Protein AF-A0A1Q7ZSL2-F1 (afdb_monomer_lite)

Sequence (307 aa):
MLSLEEELATTGADAAALAAERRDVFSLFGELRTASYIAVALVTTGAGIWIKNNADRLGPVAILTALLVAAAACYAFALMGAHRAPLPDAADATRPPRTIVADYVLLLGALLLSAAVGYAESQFHLLGPNWSRHLAFLALLHIATAYLTDSRLLLSAGLAALAGWFGAELRTFDNDASFGGRALACAATVAVFRAANRHKAFDATYEHFAANVAFFGALAWAFDAQMRWIGVLIALALAALVVWRGLRGGGEAMVIYAIVYATIAFDTAILTLVSDTALKALYLLFSTPVAIVVLFVVYRRLKERRG

Structure (mmCIF, N/CA/C/O backbone):
data_AF-A0A1Q7ZSL2-F1
#
_entry.id   AF-A0A1Q7ZSL2-F1
#
loop_
_atom_site.group_PDB
_atom_site.id
_atom_site.type_symbol
_atom_site.label_atom_id
_atom_site.label_alt_id
_atom_site.label_comp_id
_atom_site.label_asym_id
_atom_site.label_entity_id
_atom_site.label_seq_id
_atom_site.pdbx_PDB_ins_code
_atom_site.Cartn_x
_atom_site.Cartn_y
_atom_site.Cartn_z
_atom_site.occupancy
_atom_site.B_iso_or_equiv
_atom_site.auth_seq_id
_atom_site.auth_comp_id
_atom_site.auth_asym_id
_atom_site.auth_atom_id
_atom_site.pdbx_PDB_model_num
ATOM 1 N N . MET A 1 1 ? -22.323 60.832 22.156 1.00 46.03 1 MET A N 1
ATOM 2 C CA . MET A 1 1 ? -22.125 59.433 22.596 1.00 46.03 1 MET A CA 1
ATOM 3 C C . MET A 1 1 ? -23.200 58.550 21.973 1.00 46.03 1 MET A C 1
ATOM 5 O O . MET A 1 1 ? -24.065 58.057 22.678 1.00 46.03 1 MET A O 1
ATOM 9 N N . LEU A 1 2 ? -23.173 58.390 20.650 1.00 40.28 2 LEU A N 1
ATOM 10 C CA . LEU A 1 2 ? -24.087 57.519 19.911 1.00 40.28 2 LEU A CA 1
ATOM 11 C C . LEU A 1 2 ? -23.312 56.875 18.753 1.00 40.28 2 LEU A C 1
ATOM 13 O O . LEU A 1 2 ? -22.615 57.577 18.024 1.00 40.28 2 LEU A O 1
ATOM 17 N N . SER A 1 3 ? -23.481 55.557 18.621 1.00 47.03 3 SER A N 1
ATOM 18 C CA . SER A 1 3 ? -23.232 54.714 17.436 1.00 47.03 3 SER A CA 1
ATOM 19 C C . SER A 1 3 ? -21.815 54.224 17.084 1.00 47.03 3 SER A C 1
ATOM 21 O O . SER A 1 3 ? -21.538 53.990 15.919 1.00 47.03 3 SER A O 1
ATOM 23 N N . LEU A 1 4 ? -20.945 53.933 18.061 1.00 45.25 4 LEU A N 1
ATOM 24 C CA . LEU A 1 4 ? -19.770 53.070 17.790 1.00 45.25 4 LEU A CA 1
ATOM 25 C C . LEU A 1 4 ? -20.090 51.561 17.866 1.00 45.25 4 LEU A C 1
ATOM 27 O O . LEU A 1 4 ? -19.312 50.750 17.381 1.00 45.25 4 LEU A O 1
ATOM 31 N N . GLU A 1 5 ? -21.240 51.170 18.427 1.00 50.47 5 GLU A N 1
ATOM 32 C CA . GLU A 1 5 ? -21.675 49.761 18.470 1.00 50.47 5 GLU A CA 1
ATOM 33 C C . GLU A 1 5 ? -22.336 49.290 17.162 1.00 50.47 5 GLU A C 1
ATOM 35 O O . GLU A 1 5 ? -22.295 48.103 16.849 1.00 50.47 5 GLU A O 1
ATOM 40 N N . GLU A 1 6 ? -22.897 50.205 16.365 1.00 49.31 6 GLU A N 1
ATOM 41 C CA . GLU A 1 6 ? -23.604 49.862 15.120 1.00 49.31 6 GLU A CA 1
ATOM 42 C C . GLU A 1 6 ? -22.629 49.637 13.945 1.00 49.31 6 GLU A C 1
ATOM 44 O O . GLU A 1 6 ? -22.867 48.784 13.093 1.00 49.31 6 GLU A O 1
ATOM 49 N N . GLU A 1 7 ? -21.466 50.299 13.964 1.00 46.62 7 GLU A N 1
ATOM 50 C CA . GLU A 1 7 ? -20.398 50.151 12.957 1.00 46.62 7 GLU A CA 1
ATOM 51 C C . GLU A 1 7 ? -19.532 48.885 13.174 1.00 46.62 7 GLU A C 1
ATOM 53 O O . GLU A 1 7 ? -18.931 48.337 12.244 1.00 46.62 7 GLU A O 1
ATOM 58 N N . LEU A 1 8 ? -19.517 48.359 14.406 1.00 45.88 8 LEU A N 1
ATOM 59 C CA . LEU A 1 8 ? -18.873 47.087 14.766 1.00 45.88 8 LEU A CA 1
ATOM 60 C C . LEU A 1 8 ? -19.734 45.859 14.419 1.00 45.88 8 LEU A C 1
ATOM 62 O O . LEU A 1 8 ? -19.209 44.753 14.293 1.00 45.88 8 LEU A O 1
ATOM 66 N N . ALA A 1 9 ? -21.045 46.037 14.220 1.00 49.22 9 ALA A N 1
ATOM 67 C CA . ALA A 1 9 ? -21.941 44.967 13.780 1.00 49.22 9 ALA A CA 1
ATOM 68 C C . AL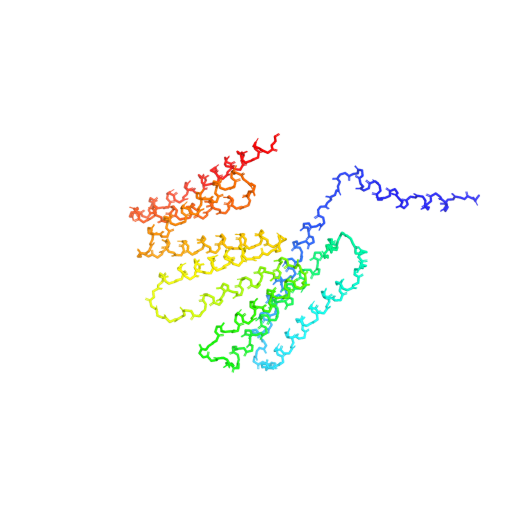A A 1 9 ? -21.863 44.719 12.261 1.00 49.22 9 ALA A C 1
ATOM 70 O O . ALA A 1 9 ? -22.096 43.599 11.802 1.00 49.22 9 ALA A O 1
ATOM 71 N N . THR A 1 10 ? -21.478 45.728 11.473 1.00 50.09 10 THR A N 1
ATOM 72 C CA . THR A 1 10 ? -21.343 45.625 10.010 1.00 50.09 10 THR A CA 1
ATOM 73 C C . THR A 1 10 ? -20.025 44.992 9.551 1.00 50.09 10 THR A C 1
ATOM 75 O O . THR A 1 10 ? -19.947 44.476 8.440 1.00 50.09 10 THR A O 1
ATOM 78 N N . THR A 1 11 ? -18.998 44.942 10.404 1.00 50.38 11 THR A N 1
ATOM 79 C CA . THR A 1 11 ? -17.649 44.447 10.054 1.00 50.38 11 THR A CA 1
ATOM 80 C C . THR A 1 11 ? -17.482 42.921 10.136 1.00 50.38 11 THR A C 1
ATOM 82 O O . THR A 1 11 ? -16.478 42.380 9.669 1.00 50.38 11 THR A O 1
ATOM 85 N N . GLY A 1 12 ? -18.472 42.189 10.662 1.00 48.44 12 GLY A N 1
ATOM 86 C CA . GLY A 1 12 ? -18.445 40.718 10.708 1.00 48.44 12 GLY A CA 1
ATOM 87 C C . GLY A 1 12 ? -18.510 40.052 9.325 1.00 48.44 12 GLY A C 1
ATOM 88 O O . GLY A 1 12 ? -17.957 38.969 9.135 1.00 48.44 12 GLY A O 1
ATOM 89 N N . ALA A 1 13 ? -19.131 40.718 8.346 1.00 48.62 13 ALA A N 1
ATOM 90 C CA . ALA A 1 13 ? -19.153 40.282 6.949 1.00 48.62 13 ALA A CA 1
ATOM 91 C C . ALA A 1 13 ? -17.855 40.642 6.201 1.00 48.62 13 ALA A C 1
ATOM 93 O O . ALA A 1 13 ? -17.447 39.918 5.292 1.00 48.62 13 ALA A O 1
ATOM 94 N N . ASP A 1 14 ? -17.169 41.703 6.633 1.00 52.53 14 ASP A N 1
ATOM 95 C CA . ASP A 1 14 ? -15.951 42.200 5.993 1.00 52.53 14 ASP A CA 1
ATOM 96 C C . ASP A 1 14 ? -14.730 41.340 6.302 1.00 52.53 14 ASP A C 1
ATOM 98 O O . ASP A 1 14 ? -13.904 41.143 5.427 1.00 52.53 14 ASP A O 1
ATOM 102 N N . ALA A 1 15 ? -14.608 40.730 7.484 1.00 52.00 15 ALA A N 1
ATOM 103 C CA . ALA A 1 15 ? -13.480 39.827 7.752 1.00 52.00 15 ALA A CA 1
ATOM 104 C C . ALA A 1 15 ? -13.491 38.585 6.835 1.00 52.00 15 ALA A C 1
ATOM 106 O O . ALA A 1 15 ? -12.440 38.134 6.378 1.00 52.00 15 ALA A O 1
ATOM 107 N N . ALA A 1 16 ? -14.681 38.053 6.532 1.00 53.03 16 ALA A N 1
ATOM 108 C CA . ALA A 1 16 ? -14.855 36.937 5.604 1.00 53.03 16 ALA A CA 1
ATOM 109 C C . ALA A 1 16 ? -14.706 37.371 4.133 1.00 53.03 16 ALA A C 1
ATOM 111 O O . ALA A 1 16 ? -14.146 36.621 3.333 1.00 53.03 16 ALA A O 1
ATOM 112 N N . ALA A 1 17 ? -15.151 38.582 3.783 1.00 54.06 17 ALA A N 1
ATOM 113 C CA . ALA A 1 17 ? -14.989 39.153 2.446 1.00 54.06 17 ALA A CA 1
ATOM 114 C C . ALA A 1 17 ? -13.530 39.559 2.156 1.00 54.06 17 ALA A C 1
ATOM 116 O O . ALA A 1 17 ? -12.997 39.210 1.107 1.00 54.06 17 ALA A O 1
ATOM 117 N N . LEU A 1 18 ? -12.832 40.168 3.118 1.00 51.69 18 LEU A N 1
ATOM 118 C CA . LEU A 1 18 ? -11.405 40.506 3.059 1.00 51.69 18 LEU A CA 1
ATOM 119 C C . LEU A 1 18 ? -10.523 39.250 3.008 1.00 51.69 18 LEU A C 1
ATOM 121 O O . LEU A 1 18 ? -9.488 39.253 2.340 1.00 51.69 18 LEU A O 1
ATOM 125 N N . ALA A 1 19 ? -10.940 38.155 3.658 1.00 50.66 19 ALA A N 1
ATOM 126 C CA . ALA A 1 19 ? -10.293 36.845 3.540 1.00 50.66 19 ALA A CA 1
ATOM 127 C C . ALA A 1 19 ? -10.551 36.156 2.185 1.00 50.66 19 ALA A C 1
ATOM 129 O O . ALA A 1 19 ? -9.755 35.315 1.774 1.00 50.66 19 ALA A O 1
ATOM 130 N N . ALA A 1 20 ? -11.635 36.501 1.484 1.00 54.91 20 ALA A N 1
ATOM 131 C CA . ALA A 1 20 ? -11.898 36.041 0.120 1.00 54.91 20 ALA A CA 1
ATOM 132 C C . ALA A 1 20 ? -11.159 36.888 -0.935 1.00 54.91 20 ALA A C 1
ATOM 134 O O . ALA A 1 20 ? -10.790 36.375 -1.994 1.00 54.91 20 ALA A O 1
ATOM 135 N N . GLU A 1 21 ? -10.923 38.171 -0.645 1.00 53.53 21 GLU A N 1
ATOM 136 C CA . GLU A 1 21 ? -10.258 39.125 -1.539 1.00 53.53 21 GLU A CA 1
ATOM 137 C C . GLU A 1 21 ? -8.723 39.017 -1.481 1.00 53.53 21 GLU A C 1
ATOM 139 O O . GLU A 1 21 ? -8.040 39.060 -2.511 1.00 53.53 21 GLU A O 1
ATOM 144 N N . ARG A 1 22 ? -8.159 38.753 -0.293 1.00 48.28 22 ARG A N 1
ATOM 145 C CA . ARG A 1 22 ? -6.796 38.228 -0.171 1.00 48.28 22 ARG A CA 1
ATOM 146 C C . ARG A 1 22 ? -6.808 36.778 -0.630 1.00 48.28 22 ARG A C 1
ATOM 148 O O . ARG A 1 22 ? -7.301 35.906 0.069 1.00 48.28 22 ARG A O 1
ATOM 155 N N . ARG A 1 23 ? -6.169 36.491 -1.762 1.00 46.22 23 ARG A N 1
ATOM 156 C CA . ARG A 1 23 ? -5.849 35.135 -2.257 1.00 46.22 23 ARG A CA 1
ATOM 157 C C . ARG A 1 23 ? -4.957 34.289 -1.316 1.00 46.22 23 ARG A C 1
ATOM 159 O O . ARG A 1 23 ? -4.275 33.382 -1.780 1.00 46.22 23 ARG A O 1
ATOM 166 N N . ASP A 1 24 ? -4.991 34.531 -0.012 1.00 42.41 24 ASP A N 1
ATOM 167 C CA . ASP A 1 24 ? -4.418 33.696 1.038 1.00 42.41 24 ASP A CA 1
ATOM 168 C C . ASP A 1 24 ? -5.468 32.676 1.505 1.00 42.41 24 ASP A C 1
ATOM 170 O O . ASP A 1 24 ? -5.762 32.533 2.692 1.00 42.41 24 ASP A O 1
ATOM 174 N N . VAL A 1 25 ? -6.021 31.905 0.563 1.00 44.09 25 VAL A N 1
ATOM 175 C CA . VAL A 1 25 ? -6.604 30.601 0.898 1.00 44.09 25 VAL A CA 1
ATOM 176 C C . VAL A 1 25 ? -5.419 29.692 1.217 1.00 44.09 25 VAL A C 1
ATOM 178 O O . VAL A 1 25 ? -4.994 28.876 0.397 1.00 44.09 25 VAL A O 1
ATOM 181 N N . PHE A 1 26 ? -4.822 29.874 2.399 1.00 44.16 26 PHE A N 1
ATOM 182 C CA . PHE A 1 26 ? -3.916 28.882 2.960 1.00 44.16 26 PHE A CA 1
ATOM 183 C C . PHE A 1 26 ? -4.646 27.545 2.899 1.00 44.16 26 PHE A C 1
ATOM 185 O O . PHE A 1 26 ? -5.808 27.435 3.301 1.00 44.16 26 PHE A O 1
ATOM 192 N N . SER A 1 27 ? -3.997 26.535 2.321 1.00 53.19 27 SER A N 1
ATOM 193 C CA . SER A 1 27 ? -4.575 25.205 2.162 1.00 53.19 27 SER A CA 1
ATOM 194 C C . SER A 1 27 ? -4.638 24.506 3.525 1.00 53.19 27 SER A C 1
ATOM 196 O O . SER A 1 27 ? -3.963 23.505 3.754 1.00 53.19 27 SER A O 1
ATOM 198 N N . LEU A 1 28 ? -5.490 25.002 4.431 1.00 59.22 28 LEU A N 1
ATOM 199 C CA . LEU A 1 28 ? -5.846 24.347 5.691 1.00 59.22 28 LEU A CA 1
ATOM 200 C C . LEU A 1 28 ? -6.246 22.898 5.422 1.00 59.22 28 LEU A C 1
ATOM 202 O O . LEU A 1 28 ? -5.954 22.012 6.207 1.00 59.22 28 LEU A O 1
ATOM 206 N N . PHE A 1 29 ? -6.849 22.626 4.265 1.00 63.06 29 PHE A N 1
ATOM 207 C CA . PHE A 1 29 ? -7.172 21.279 3.823 1.00 63.06 29 PHE A CA 1
ATOM 208 C C . PHE A 1 29 ? -5.944 20.360 3.671 1.00 63.06 29 PHE A C 1
ATOM 210 O O . PHE A 1 29 ? -6.016 19.190 4.047 1.00 63.06 29 PHE A O 1
ATOM 217 N N . GLY A 1 30 ? -4.820 20.859 3.147 1.00 68.44 30 GLY A N 1
ATOM 218 C CA . GLY A 1 30 ? -3.566 20.107 3.033 1.00 68.44 30 GLY A CA 1
ATOM 219 C C . GLY A 1 30 ? -2.876 19.900 4.383 1.00 68.44 30 GLY A C 1
ATOM 220 O O . GLY A 1 30 ? -2.416 18.795 4.682 1.00 68.44 30 GLY A O 1
ATOM 221 N N . GLU A 1 31 ? -2.868 20.930 5.226 1.00 78.50 31 GLU A N 1
ATOM 222 C CA . GLU A 1 31 ? -2.300 20.870 6.577 1.00 78.50 31 GLU A CA 1
ATOM 223 C C . GLU A 1 31 ? -3.110 19.946 7.489 1.00 78.50 31 GLU A C 1
ATOM 225 O O . GLU A 1 31 ? -2.545 19.034 8.087 1.00 78.50 31 GLU A O 1
ATOM 230 N N . LEU A 1 32 ? -4.441 20.085 7.512 1.00 76.31 32 LEU A N 1
ATOM 231 C CA . LEU A 1 32 ? -5.359 19.214 8.253 1.00 76.31 32 LEU A CA 1
ATOM 232 C C . LEU A 1 32 ? -5.239 17.762 7.802 1.00 76.31 32 LEU A C 1
ATOM 234 O O . LEU A 1 32 ? -5.233 16.855 8.634 1.00 76.31 32 LEU A O 1
ATOM 238 N N . ARG A 1 33 ? -5.116 17.521 6.493 1.00 80.94 33 ARG A N 1
ATOM 239 C CA . ARG A 1 33 ? -4.893 16.179 5.947 1.00 80.94 33 ARG A CA 1
ATOM 240 C C . ARG A 1 33 ? -3.585 15.579 6.453 1.00 80.94 33 ARG A C 1
ATOM 242 O O . ARG A 1 33 ? -3.565 14.429 6.882 1.00 80.94 33 ARG A O 1
ATOM 249 N N . THR A 1 34 ? -2.504 16.350 6.391 1.00 79.50 34 THR A N 1
ATOM 250 C CA . THR A 1 34 ? -1.169 15.908 6.812 1.00 79.50 34 THR A CA 1
ATOM 251 C C . THR A 1 34 ? -1.133 15.663 8.317 1.00 79.50 34 THR A C 1
ATOM 253 O O . THR A 1 34 ? -0.699 14.600 8.753 1.00 79.50 34 THR A O 1
ATOM 256 N N . ALA A 1 35 ? -1.684 16.585 9.108 1.00 80.69 35 ALA A N 1
ATOM 257 C CA . ALA A 1 35 ? -1.835 16.441 10.550 1.00 80.69 35 ALA A CA 1
ATOM 258 C C . ALA A 1 35 ? -2.674 15.208 10.912 1.00 80.69 35 ALA A C 1
ATOM 260 O O . ALA A 1 35 ? -2.289 14.451 11.798 1.00 80.69 35 ALA A O 1
ATOM 261 N N . SER A 1 36 ? -3.768 14.951 10.189 1.00 75.06 36 SER A N 1
ATOM 262 C CA . SER A 1 36 ? -4.601 13.762 10.405 1.00 75.06 36 SER A CA 1
ATOM 263 C C . SER A 1 36 ? -3.850 12.470 10.075 1.00 75.06 36 SER A C 1
ATOM 265 O O . SER A 1 36 ? -3.909 11.522 10.851 1.00 75.06 36 SER A O 1
ATOM 267 N N . TYR A 1 37 ? -3.082 12.428 8.980 1.00 84.38 37 TYR A N 1
ATOM 268 C CA . TYR A 1 37 ? -2.211 11.286 8.673 1.00 84.38 37 TYR A CA 1
ATOM 269 C C . TYR A 1 37 ? -1.174 11.040 9.770 1.00 84.38 37 TYR A C 1
ATOM 271 O O . TYR A 1 37 ? -1.007 9.902 10.207 1.00 84.38 37 TYR A O 1
ATOM 279 N N . ILE A 1 38 ? -0.500 12.097 10.231 1.00 84.81 38 ILE A N 1
ATOM 280 C CA . ILE A 1 38 ? 0.499 12.014 11.301 1.00 84.81 38 ILE A CA 1
ATOM 281 C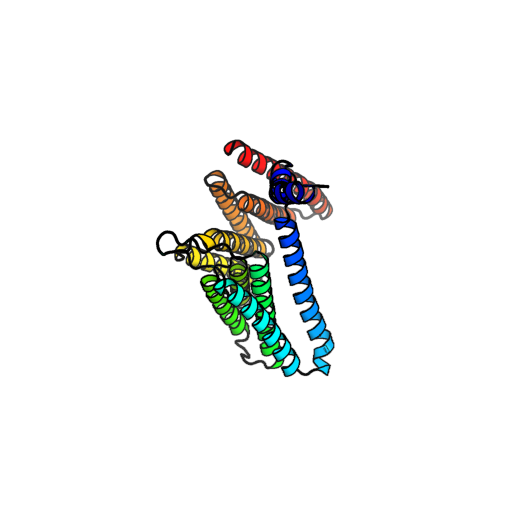 C . ILE A 1 38 ? -0.154 11.532 12.597 1.00 84.81 38 ILE A C 1
ATOM 283 O O . ILE A 1 38 ? 0.382 10.639 13.244 1.00 84.81 38 ILE A O 1
ATOM 287 N N . ALA A 1 39 ? -1.329 12.054 12.950 1.00 76.06 39 ALA A N 1
ATOM 288 C CA . ALA A 1 39 ? -2.070 11.625 14.129 1.00 76.06 39 ALA A CA 1
ATOM 289 C C . ALA A 1 39 ? -2.429 10.134 14.057 1.00 76.06 39 ALA A C 1
ATOM 291 O O . ALA A 1 39 ? -2.138 9.391 14.992 1.00 76.06 39 ALA A O 1
ATOM 292 N N . VAL A 1 40 ? -2.986 9.666 12.934 1.00 83.19 40 VAL A N 1
ATOM 293 C CA . VAL A 1 40 ? -3.306 8.243 12.734 1.00 83.19 40 VAL A CA 1
ATOM 294 C C . VAL A 1 40 ? -2.049 7.376 12.833 1.00 83.19 40 VAL A C 1
ATOM 296 O O . VAL A 1 40 ? -2.065 6.349 13.516 1.00 83.19 40 VAL A O 1
ATOM 299 N N . ALA A 1 41 ? -0.947 7.795 12.206 1.00 81.81 41 ALA A N 1
ATOM 300 C CA . ALA A 1 41 ? 0.321 7.074 12.249 1.00 81.81 41 ALA A CA 1
ATOM 301 C C . ALA A 1 41 ? 0.896 7.005 13.672 1.00 81.81 41 ALA A C 1
ATOM 303 O O . ALA A 1 41 ? 1.288 5.926 14.120 1.00 81.81 41 ALA A O 1
ATOM 304 N N . LEU A 1 42 ? 0.900 8.123 14.402 1.00 85.25 42 LEU A N 1
ATOM 305 C CA . LEU A 1 42 ? 1.374 8.199 15.783 1.00 85.25 42 LEU A CA 1
ATOM 306 C C . LEU A 1 42 ? 0.532 7.336 16.717 1.00 85.25 42 LEU A C 1
ATOM 308 O O . LEU A 1 42 ? 1.099 6.577 17.497 1.00 85.25 42 LEU A O 1
ATOM 312 N N . VAL A 1 43 ? -0.799 7.399 16.623 1.00 83.19 43 VAL A N 1
ATOM 313 C CA . VAL A 1 43 ? -1.684 6.591 17.476 1.00 83.19 43 VAL A CA 1
ATOM 314 C C . VAL A 1 43 ? -1.521 5.105 17.170 1.00 83.19 43 VAL A C 1
ATOM 316 O O . VAL A 1 43 ? -1.391 4.308 18.095 1.00 83.19 43 VAL A O 1
ATOM 319 N N . THR A 1 44 ? -1.454 4.719 15.893 1.00 82.25 44 THR A N 1
ATOM 320 C CA . THR A 1 44 ? -1.270 3.310 15.503 1.00 82.25 44 THR A CA 1
ATOM 321 C C . THR A 1 44 ? 0.095 2.781 15.957 1.00 82.25 44 THR A C 1
ATOM 323 O O . THR A 1 44 ? 0.191 1.685 16.508 1.00 82.25 44 THR A O 1
ATOM 326 N N . THR A 1 45 ? 1.152 3.582 15.799 1.00 85.25 45 THR A N 1
ATOM 327 C CA . THR A 1 45 ? 2.508 3.234 16.256 1.00 85.25 45 THR A CA 1
ATOM 328 C C . THR A 1 45 ? 2.575 3.158 17.780 1.00 85.25 45 THR A C 1
ATOM 330 O O . THR A 1 45 ? 3.111 2.199 18.331 1.00 85.25 45 THR A O 1
ATOM 333 N N . GLY A 1 46 ? 1.986 4.137 18.469 1.00 84.50 46 GLY A N 1
ATOM 334 C CA . GLY A 1 46 ? 1.895 4.184 19.924 1.00 84.50 46 GLY A CA 1
ATOM 335 C C . GLY A 1 46 ? 1.141 2.984 20.490 1.00 84.50 46 GLY A C 1
ATOM 336 O O . GLY A 1 46 ? 1.621 2.369 21.437 1.00 84.50 46 GLY A O 1
ATOM 337 N N . ALA A 1 47 ? 0.028 2.586 19.867 1.00 82.06 47 ALA A N 1
ATOM 338 C CA . ALA A 1 47 ? -0.699 1.371 20.222 1.00 82.06 47 ALA A CA 1
ATOM 339 C C . ALA A 1 47 ? 0.184 0.123 20.057 1.00 82.06 47 ALA A C 1
ATOM 341 O O . ALA A 1 47 ? 0.260 -0.691 20.973 1.00 82.06 47 ALA A O 1
ATOM 342 N N . GLY A 1 48 ? 0.923 0.002 18.948 1.00 82.25 48 GLY A N 1
ATOM 343 C CA . GLY A 1 48 ? 1.867 -1.100 18.734 1.00 82.25 48 GLY A CA 1
ATOM 344 C C . GLY A 1 48 ? 2.966 -1.180 19.803 1.00 82.25 48 GLY A C 1
ATOM 345 O O . GLY A 1 48 ? 3.230 -2.253 20.346 1.00 82.25 48 GLY A O 1
ATOM 346 N N . ILE A 1 49 ? 3.572 -0.042 20.157 1.00 85.69 49 ILE A N 1
ATOM 347 C CA . ILE A 1 49 ? 4.583 0.042 21.225 1.00 85.69 49 ILE A CA 1
ATOM 348 C C . ILE A 1 49 ? 3.966 -0.301 22.585 1.00 85.69 49 ILE A C 1
ATOM 350 O O . ILE A 1 49 ? 4.563 -1.039 23.367 1.00 85.69 49 ILE A O 1
ATOM 354 N N . TRP A 1 50 ? 2.766 0.206 22.868 1.00 86.69 50 TRP A N 1
ATOM 355 C CA . TRP A 1 50 ? 2.063 -0.052 24.120 1.00 86.69 50 TRP A CA 1
ATOM 356 C C . TRP A 1 50 ? 1.733 -1.536 24.297 1.00 86.69 50 TRP A C 1
ATOM 358 O O . TRP A 1 50 ? 1.986 -2.072 25.376 1.00 86.69 50 TRP A O 1
ATOM 368 N N . ILE A 1 51 ? 1.262 -2.209 23.240 1.00 83.19 51 ILE A N 1
ATOM 369 C CA . ILE A 1 51 ? 1.045 -3.664 23.220 1.00 83.19 51 ILE A CA 1
ATOM 370 C C . ILE A 1 51 ? 2.360 -4.383 23.523 1.00 83.19 51 ILE A C 1
ATOM 372 O O . ILE A 1 51 ? 2.418 -5.189 24.447 1.00 83.19 51 ILE A O 1
ATOM 376 N N . LYS A 1 52 ? 3.429 -4.055 22.785 1.00 80.75 52 LYS A N 1
ATOM 377 C CA . LYS A 1 52 ? 4.742 -4.694 22.940 1.00 80.75 52 LYS A CA 1
ATOM 378 C C . LYS A 1 52 ? 5.283 -4.577 24.367 1.00 80.75 52 LYS A C 1
ATOM 380 O O . LYS A 1 52 ? 5.826 -5.541 24.888 1.00 80.75 52 LYS A O 1
ATOM 385 N N . ASN A 1 53 ? 5.137 -3.410 24.991 1.00 85.69 53 ASN A N 1
ATOM 386 C CA . ASN A 1 53 ? 5.715 -3.139 26.308 1.00 85.69 53 ASN A CA 1
ATOM 387 C C . ASN A 1 53 ? 4.858 -3.644 27.477 1.00 85.69 53 ASN A C 1
ATOM 389 O O . ASN A 1 53 ? 5.371 -3.767 28.586 1.00 85.69 53 ASN A O 1
ATOM 393 N N . ASN A 1 54 ? 3.562 -3.892 27.264 1.00 84.75 54 ASN A N 1
ATOM 394 C CA . ASN A 1 54 ? 2.639 -4.250 28.344 1.00 84.75 54 ASN A CA 1
ATOM 395 C C . ASN A 1 54 ? 1.977 -5.624 28.180 1.00 84.75 54 ASN A C 1
ATOM 397 O O . ASN A 1 54 ? 1.173 -5.992 29.039 1.00 84.75 54 ASN A O 1
ATOM 401 N N . ALA A 1 55 ? 2.323 -6.386 27.136 1.00 75.75 55 ALA A N 1
ATOM 402 C CA . ALA A 1 55 ? 1.807 -7.737 26.904 1.00 75.75 55 ALA A CA 1
ATOM 403 C C . ALA A 1 55 ? 1.965 -8.642 28.138 1.00 75.75 55 ALA A C 1
ATOM 405 O O . ALA A 1 55 ? 0.997 -9.273 28.557 1.00 75.75 55 ALA A O 1
ATOM 406 N N . ASP A 1 56 ? 3.134 -8.605 28.780 1.00 76.62 56 ASP A N 1
ATOM 407 C CA . ASP A 1 56 ? 3.440 -9.441 29.949 1.00 76.62 56 ASP A CA 1
ATOM 408 C C . ASP A 1 56 ? 2.729 -8.982 31.235 1.00 76.62 56 ASP A C 1
ATOM 410 O O . ASP A 1 56 ? 2.619 -9.742 32.194 1.00 76.62 56 ASP A O 1
ATOM 414 N N . ARG A 1 57 ? 2.256 -7.728 31.284 1.00 79.38 57 ARG A N 1
ATOM 415 C CA . ARG A 1 57 ? 1.719 -7.094 32.503 1.00 79.38 57 ARG A CA 1
ATOM 416 C C . ARG A 1 57 ? 0.196 -7.025 32.557 1.00 79.38 57 ARG A C 1
ATOM 418 O O . ARG A 1 57 ? -0.370 -7.199 33.629 1.00 79.38 57 ARG A O 1
ATOM 425 N N . LEU A 1 58 ? -0.462 -6.707 31.442 1.00 75.31 58 LEU A N 1
ATOM 426 C CA . LEU A 1 58 ? -1.907 -6.425 31.406 1.00 75.31 58 LEU A CA 1
ATOM 427 C C . LEU A 1 58 ? -2.755 -7.658 31.066 1.00 75.31 58 LEU A C 1
ATOM 429 O O . LEU A 1 58 ? -3.965 -7.653 31.282 1.00 75.31 58 LEU A O 1
ATOM 433 N N . GLY A 1 59 ? -2.125 -8.724 30.573 1.00 80.38 59 GLY A N 1
ATOM 434 C CA . GLY A 1 59 ? -2.811 -9.913 30.090 1.00 80.38 59 GLY A CA 1
ATOM 435 C C . GLY A 1 59 ? -3.485 -9.692 28.721 1.00 80.38 59 GLY A C 1
ATOM 436 O O . GLY A 1 59 ? -3.915 -8.576 28.403 1.00 80.38 59 GLY A O 1
ATOM 437 N N . PRO A 1 60 ? -3.634 -10.749 27.898 1.00 84.38 60 PRO A N 1
ATOM 438 C CA . PRO A 1 60 ? -4.140 -10.618 26.528 1.00 84.38 60 PRO A CA 1
ATOM 439 C C . PRO A 1 60 ? -5.538 -9.996 26.423 1.00 84.38 60 PRO A C 1
ATOM 441 O O . PRO A 1 60 ? -5.827 -9.221 25.513 1.00 84.38 60 PRO A O 1
ATOM 444 N N . VAL A 1 61 ? -6.418 -10.295 27.380 1.00 87.81 61 VAL A N 1
ATOM 445 C CA . VAL A 1 61 ? -7.809 -9.824 27.343 1.00 87.81 61 VAL A CA 1
ATOM 446 C C . VAL A 1 61 ? -7.901 -8.311 27.553 1.00 87.81 61 VAL A C 1
ATOM 448 O O . VAL A 1 61 ? -8.684 -7.665 26.866 1.00 87.81 61 VAL A O 1
ATOM 451 N N . ALA A 1 62 ? -7.090 -7.720 28.438 1.00 87.62 62 ALA A N 1
ATOM 452 C CA . ALA A 1 62 ? -7.144 -6.279 28.709 1.00 87.62 62 ALA A CA 1
ATOM 453 C C . ALA A 1 62 ? -6.657 -5.442 27.517 1.00 87.62 62 ALA A C 1
ATOM 455 O O . ALA A 1 62 ? -7.223 -4.396 27.204 1.00 87.62 62 ALA A O 1
ATOM 456 N N . ILE A 1 63 ? -5.621 -5.917 26.823 1.00 87.06 63 ILE A N 1
ATOM 457 C CA . ILE A 1 63 ? -5.123 -5.273 25.603 1.00 87.06 63 ILE A CA 1
ATOM 458 C C . ILE A 1 63 ? -6.177 -5.362 24.498 1.00 87.06 63 ILE A C 1
ATOM 460 O O . ILE A 1 63 ? -6.472 -4.363 23.840 1.00 87.06 63 ILE A O 1
ATOM 464 N N . LEU A 1 64 ? -6.786 -6.539 24.327 1.00 89.31 64 LEU A N 1
ATOM 465 C CA . LEU A 1 64 ? -7.831 -6.742 23.332 1.00 89.31 64 LEU A CA 1
ATOM 466 C C . LEU A 1 64 ? -9.045 -5.837 23.586 1.00 89.31 64 LEU A C 1
ATOM 468 O O . LEU A 1 64 ? -9.526 -5.187 22.658 1.00 89.31 64 LEU A O 1
ATOM 472 N N . THR A 1 65 ? -9.529 -5.759 24.828 1.00 89.00 65 THR A N 1
ATOM 473 C CA . THR A 1 65 ? -10.679 -4.908 25.168 1.00 89.00 65 THR A CA 1
ATOM 474 C C . THR A 1 65 ? -10.362 -3.431 24.978 1.00 89.00 65 THR A C 1
ATOM 476 O O . THR A 1 65 ? -11.190 -2.718 24.417 1.00 89.00 65 THR A O 1
ATOM 479 N N . ALA A 1 66 ? -9.164 -2.970 25.348 1.00 89.88 66 ALA A N 1
ATOM 480 C CA . ALA A 1 66 ? -8.743 -1.589 25.119 1.00 89.88 66 ALA A CA 1
ATOM 481 C C . ALA A 1 66 ? -8.756 -1.222 23.624 1.00 89.88 66 ALA A C 1
ATOM 483 O O . ALA A 1 66 ? -9.306 -0.184 23.248 1.00 89.88 66 ALA A O 1
ATOM 484 N N . LEU A 1 67 ? -8.215 -2.092 22.761 1.00 90.75 67 LEU A N 1
ATOM 485 C CA . LEU A 1 67 ? -8.222 -1.882 21.310 1.00 90.75 67 LEU A CA 1
ATOM 486 C C . LEU A 1 67 ? -9.644 -1.868 20.738 1.00 90.75 67 LEU A C 1
ATOM 488 O O . LEU A 1 67 ? -9.971 -0.991 19.938 1.00 90.75 67 LEU A O 1
ATOM 492 N N . LEU A 1 68 ? -10.499 -2.802 21.164 1.00 92.56 68 LEU A N 1
ATOM 493 C CA . LEU A 1 68 ? -11.886 -2.878 20.701 1.00 92.56 68 LEU A CA 1
ATOM 494 C C . LEU A 1 68 ? -12.711 -1.668 21.146 1.00 92.56 68 LEU A C 1
ATOM 496 O O . LEU A 1 68 ? -13.467 -1.127 20.343 1.00 92.56 68 LEU A O 1
ATOM 500 N N . VAL A 1 69 ? -12.545 -1.207 22.388 1.00 93.50 69 VAL A N 1
ATOM 501 C CA . VAL A 1 69 ? -13.224 -0.006 22.897 1.00 93.50 69 VAL A CA 1
ATOM 502 C C . VAL A 1 69 ? -12.769 1.233 22.130 1.00 93.50 69 VAL A C 1
ATOM 504 O O . VAL A 1 69 ? -13.607 2.024 21.695 1.00 93.50 69 VAL A O 1
ATOM 507 N N . ALA A 1 70 ? -11.463 1.386 21.896 1.00 92.12 70 ALA A N 1
ATOM 508 C CA . ALA A 1 70 ? -10.931 2.502 21.120 1.00 92.12 70 ALA A CA 1
ATOM 509 C C . ALA A 1 70 ? -11.426 2.477 19.661 1.00 92.12 70 ALA A C 1
ATOM 511 O O . ALA A 1 70 ? -11.852 3.507 19.132 1.00 92.12 70 ALA A O 1
ATOM 512 N N . ALA A 1 71 ? -11.442 1.301 19.025 1.00 92.06 71 ALA A N 1
ATOM 513 C CA . ALA A 1 71 ? -11.989 1.128 17.683 1.00 92.06 71 ALA A CA 1
ATOM 514 C C . ALA A 1 71 ? -13.487 1.469 17.636 1.00 92.06 71 ALA A C 1
ATOM 516 O O . ALA A 1 71 ? -13.914 2.248 16.781 1.00 92.06 71 ALA A O 1
ATOM 517 N N . ALA A 1 72 ? -14.280 0.952 18.579 1.00 92.44 72 ALA A N 1
ATOM 518 C CA . ALA A 1 72 ? -15.712 1.221 18.673 1.00 92.44 72 ALA A CA 1
ATOM 519 C C . ALA A 1 72 ? -16.004 2.714 18.873 1.00 92.44 72 ALA A C 1
ATOM 521 O O . ALA A 1 72 ? -16.893 3.247 18.213 1.00 92.44 72 ALA A O 1
ATOM 522 N N . ALA A 1 73 ? -15.225 3.411 19.708 1.00 91.44 73 ALA A N 1
ATOM 523 C CA . ALA A 1 73 ? -15.343 4.855 19.891 1.00 91.44 73 ALA A CA 1
ATOM 524 C C . ALA A 1 73 ? -15.085 5.626 18.583 1.00 91.44 73 ALA A C 1
ATOM 526 O O . ALA A 1 73 ? -15.840 6.541 18.251 1.00 91.44 73 ALA A O 1
ATOM 527 N N . CYS A 1 74 ? -14.076 5.222 17.803 1.00 89.75 74 CYS A N 1
ATOM 528 C CA . CYS A 1 74 ? -13.773 5.833 16.506 1.00 89.75 74 CYS A CA 1
ATOM 529 C C . CYS A 1 74 ? -14.904 5.619 15.486 1.00 89.75 74 CYS A C 1
ATOM 531 O O . CYS A 1 74 ? -15.347 6.571 14.838 1.00 89.75 74 CYS A O 1
ATOM 533 N N . TYR A 1 75 ? -15.411 4.385 15.368 1.00 87.31 75 TYR A N 1
ATOM 534 C CA . TYR A 1 75 ? -16.543 4.071 14.490 1.00 87.31 75 TYR A CA 1
ATOM 535 C C . TYR A 1 75 ? -17.814 4.812 14.923 1.00 87.31 75 TYR A C 1
ATOM 537 O O . TYR A 1 75 ? -18.481 5.415 14.083 1.00 87.31 75 TYR A O 1
ATOM 545 N N . ALA A 1 76 ? -18.124 4.831 16.222 1.00 87.75 76 ALA A N 1
ATOM 546 C CA . ALA A 1 76 ? -19.277 5.541 16.766 1.00 87.75 76 ALA A CA 1
ATOM 547 C C . ALA A 1 76 ? -19.195 7.046 16.483 1.00 87.75 76 ALA A C 1
ATOM 549 O O . ALA A 1 76 ? -20.159 7.618 15.982 1.00 87.75 76 ALA A O 1
ATOM 550 N N . PHE A 1 77 ? -18.039 7.677 16.714 1.00 85.38 77 PHE A N 1
ATOM 551 C CA . PHE A 1 77 ? -17.831 9.093 16.411 1.00 85.38 77 PHE A CA 1
ATOM 552 C C . PHE A 1 77 ? -18.058 9.402 14.925 1.00 85.38 77 PHE A C 1
ATOM 554 O O . PHE A 1 77 ? -18.797 10.328 14.581 1.00 85.38 77 PHE A O 1
ATOM 561 N N . ALA A 1 78 ? -17.476 8.593 14.035 1.00 81.81 78 ALA A N 1
ATOM 562 C CA . ALA A 1 78 ? -17.619 8.778 12.597 1.00 81.81 78 ALA A CA 1
ATOM 563 C C . ALA A 1 78 ? -19.079 8.596 12.133 1.00 81.81 78 ALA A C 1
ATOM 565 O O . ALA A 1 78 ? -19.572 9.366 11.305 1.00 81.81 78 ALA A O 1
ATOM 566 N N . LEU A 1 79 ? -19.790 7.595 12.657 1.00 79.31 79 LEU A N 1
ATOM 567 C CA . LEU A 1 79 ? -21.188 7.326 12.305 1.00 79.31 79 LEU A CA 1
ATOM 568 C C . LEU A 1 79 ? -22.144 8.377 12.887 1.00 79.31 79 LEU A C 1
ATOM 570 O O . LEU A 1 79 ? -23.020 8.862 12.174 1.00 79.31 79 LEU A O 1
ATOM 574 N N . MET A 1 80 ? -21.939 8.813 14.132 1.00 77.00 80 MET A N 1
ATOM 575 C CA . MET A 1 80 ? -22.724 9.892 14.745 1.00 77.00 80 MET A CA 1
ATOM 576 C C . MET A 1 80 ? -22.581 11.213 13.982 1.00 77.00 80 MET A C 1
ATOM 578 O O . MET A 1 80 ? -23.561 11.940 13.830 1.00 77.00 80 MET A O 1
ATOM 582 N N . GLY A 1 81 ? -21.387 11.516 13.462 1.00 66.25 81 GLY A N 1
ATOM 583 C CA . GLY A 1 81 ? -21.168 12.677 12.596 1.00 66.25 81 GLY A CA 1
ATOM 584 C C . GLY A 1 81 ? -21.921 12.593 11.264 1.00 66.25 81 GLY A C 1
ATOM 585 O O . GLY A 1 81 ? -22.399 13.610 10.771 1.00 66.25 81 GLY A O 1
ATOM 586 N N . ALA A 1 82 ? -22.089 11.388 10.709 1.00 59.81 82 ALA A N 1
ATOM 587 C CA . ALA A 1 82 ? -22.815 11.172 9.455 1.00 59.81 82 ALA A CA 1
ATOM 588 C C . ALA A 1 82 ? -24.341 11.327 9.605 1.00 59.81 82 ALA A C 1
ATOM 590 O O . ALA A 1 82 ? -24.992 11.816 8.688 1.00 59.81 82 ALA A O 1
ATOM 591 N N . HIS A 1 83 ? -24.907 10.972 10.764 1.00 53.88 83 HIS A N 1
ATOM 592 C CA . HIS A 1 83 ? -26.343 11.122 11.045 1.00 53.88 83 HIS A CA 1
ATOM 593 C C . HIS A 1 83 ? -26.785 12.564 11.347 1.00 53.88 83 HIS A C 1
ATOM 595 O O . HIS A 1 83 ? -27.979 12.844 11.339 1.00 53.88 83 HIS A O 1
ATOM 601 N N . ARG A 1 84 ? -25.846 13.478 11.624 1.00 47.84 84 ARG A N 1
ATOM 602 C CA . ARG A 1 84 ? -26.136 14.894 11.923 1.00 47.84 84 ARG A CA 1
ATOM 603 C C . ARG A 1 84 ? -26.142 15.803 10.692 1.00 47.84 84 ARG A C 1
ATOM 605 O O . ARG A 1 84 ? -26.446 16.984 10.826 1.00 47.84 84 ARG A O 1
ATOM 612 N N . ALA A 1 85 ? -25.805 15.283 9.513 1.00 50.09 85 ALA A N 1
ATOM 613 C CA . ALA A 1 85 ? -25.945 16.032 8.271 1.00 50.09 85 ALA A CA 1
ATOM 614 C C . ALA A 1 85 ? -27.438 16.104 7.884 1.00 50.09 85 ALA A C 1
ATOM 616 O O . ALA A 1 85 ? -28.085 15.054 7.862 1.00 50.09 85 ALA A O 1
ATOM 617 N N . PRO A 1 86 ? -28.003 17.293 7.590 1.00 41.19 86 PRO A N 1
ATOM 618 C CA . PRO A 1 86 ? -29.391 17.408 7.147 1.00 41.19 86 PRO A CA 1
ATOM 619 C C . PRO A 1 86 ? -29.627 16.523 5.920 1.00 41.19 86 PRO A C 1
ATOM 621 O O . PRO A 1 86 ? -28.839 16.570 4.974 1.00 41.19 86 PRO A O 1
ATOM 624 N N . LEU A 1 87 ? -30.690 15.710 5.943 1.00 46.19 87 LEU A N 1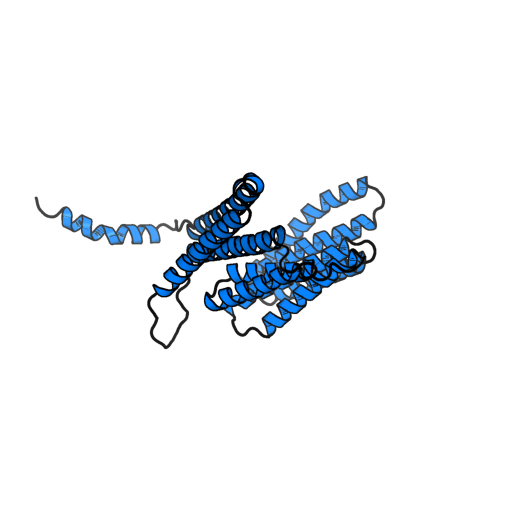
ATOM 625 C CA . LEU A 1 87 ? -31.161 15.000 4.753 1.00 46.19 87 LEU A CA 1
ATOM 626 C C . LEU A 1 87 ? -31.489 16.055 3.680 1.00 46.19 87 LEU A C 1
ATOM 628 O O . LEU A 1 87 ? -32.349 16.896 3.940 1.00 46.19 87 LEU A O 1
ATOM 632 N N . PRO A 1 88 ? -30.847 16.044 2.499 1.00 46.50 88 PRO A N 1
ATOM 633 C CA . PRO A 1 88 ? -31.345 16.812 1.371 1.00 46.50 88 PRO A CA 1
ATOM 634 C C . PRO A 1 88 ? -32.642 16.161 0.890 1.00 46.50 88 PRO A C 1
ATOM 636 O O . PRO A 1 88 ? -32.724 14.930 0.813 1.00 46.50 88 PRO A O 1
ATOM 639 N N . ASP A 1 89 ? -33.634 16.984 0.563 1.00 44.59 89 ASP A N 1
ATOM 640 C CA . ASP A 1 89 ? -34.866 16.537 -0.072 1.00 44.59 89 ASP A CA 1
ATOM 641 C C . ASP A 1 89 ? -34.573 15.652 -1.292 1.00 44.59 89 ASP A C 1
ATOM 643 O O . ASP A 1 89 ? -33.628 15.856 -2.061 1.00 44.59 89 ASP A O 1
ATOM 647 N N . ALA A 1 90 ? -35.397 14.618 -1.428 1.00 49.41 90 ALA A N 1
ATOM 648 C CA . ALA A 1 90 ? -35.288 13.579 -2.433 1.00 49.41 90 ALA A CA 1
ATOM 649 C C . ALA A 1 90 ? -35.479 14.139 -3.855 1.00 49.41 90 ALA A C 1
ATOM 651 O O . ALA A 1 90 ? -36.588 14.129 -4.376 1.00 49.41 90 ALA A O 1
ATOM 652 N N . ALA A 1 91 ? -34.402 14.600 -4.494 1.00 42.38 91 ALA A N 1
ATOM 653 C CA . ALA A 1 91 ? -34.333 14.753 -5.953 1.00 42.38 91 ALA A CA 1
ATOM 654 C C . ALA A 1 91 ? -32.904 14.853 -6.522 1.00 42.38 91 ALA A C 1
ATOM 656 O O . ALA A 1 91 ? -32.722 14.542 -7.694 1.00 42.38 91 ALA A O 1
ATOM 657 N N . ASP A 1 92 ? -31.888 15.217 -5.729 1.00 42.47 92 ASP A N 1
ATOM 658 C CA . ASP A 1 92 ? -30.500 15.325 -6.219 1.00 42.47 92 ASP A CA 1
ATOM 659 C C . ASP A 1 92 ? -29.483 14.991 -5.109 1.00 42.47 92 ASP A C 1
ATOM 661 O O . ASP A 1 92 ? -28.719 15.818 -4.614 1.00 42.47 92 ASP A O 1
ATOM 665 N N . ALA A 1 93 ? -29.559 13.758 -4.599 1.00 43.22 93 ALA A N 1
ATOM 666 C CA . ALA A 1 93 ? -28.861 13.339 -3.386 1.00 43.22 93 ALA A CA 1
ATOM 667 C C . ALA A 1 93 ? -27.388 12.965 -3.637 1.00 43.22 93 ALA A C 1
ATOM 669 O O . ALA A 1 93 ? -26.983 11.812 -3.470 1.00 43.22 93 ALA A O 1
ATOM 670 N N . THR A 1 94 ? -26.539 13.943 -3.956 1.00 47.06 94 THR A N 1
ATOM 671 C CA . THR A 1 94 ? -25.123 13.832 -3.586 1.00 47.06 94 THR A CA 1
ATOM 672 C C . THR A 1 94 ? -25.016 14.125 -2.092 1.00 47.06 94 THR A C 1
ATOM 674 O O . THR A 1 94 ? -25.028 15.281 -1.675 1.00 47.06 94 THR A O 1
ATOM 677 N N . ARG A 1 95 ? -24.981 13.062 -1.277 1.00 48.34 95 ARG A N 1
ATOM 678 C CA . ARG A 1 95 ? -24.728 13.108 0.174 1.00 48.34 95 ARG A CA 1
ATOM 679 C C . ARG A 1 95 ? -23.623 14.141 0.479 1.00 48.34 95 ARG A C 1
ATOM 681 O O . ARG A 1 95 ? -22.588 14.095 -0.193 1.00 48.34 95 ARG A O 1
ATOM 688 N N . PRO A 1 96 ? -23.809 15.068 1.442 1.00 48.50 96 PRO A N 1
ATOM 689 C CA . PRO A 1 96 ? -22.811 16.094 1.716 1.00 48.50 96 PRO A CA 1
ATOM 690 C C . PRO A 1 96 ? -21.462 15.443 2.052 1.00 48.50 96 PRO A C 1
ATOM 692 O O . PRO A 1 96 ? -21.433 14.414 2.739 1.00 48.50 96 PRO A O 1
ATOM 695 N N . PRO A 1 97 ? -20.342 16.003 1.561 1.00 53.97 97 PRO A N 1
ATOM 696 C CA . PRO A 1 97 ? -19.029 15.420 1.778 1.00 53.97 97 PRO A CA 1
ATOM 697 C C . PRO A 1 97 ? -18.737 15.355 3.280 1.00 53.97 97 PRO A C 1
ATOM 699 O O . PRO A 1 97 ? -18.826 16.358 3.991 1.00 53.97 97 PRO A O 1
ATOM 702 N N . ARG A 1 98 ? -18.390 14.158 3.769 1.00 63.31 98 ARG A N 1
ATOM 703 C CA . ARG A 1 98 ? -17.913 13.961 5.142 1.00 63.31 98 ARG A CA 1
ATOM 704 C C . ARG A 1 98 ? -16.729 14.879 5.425 1.00 63.31 98 ARG A C 1
ATOM 706 O O . ARG A 1 98 ? -15.899 15.141 4.552 1.00 63.31 98 ARG A O 1
ATOM 713 N N . THR A 1 99 ? -16.624 15.340 6.670 1.00 72.06 99 THR A N 1
ATOM 714 C CA . THR A 1 99 ? -15.450 16.103 7.090 1.00 72.06 99 THR A CA 1
ATOM 715 C C . THR A 1 99 ? -14.213 15.220 6.970 1.00 72.06 99 THR A C 1
ATOM 717 O O . THR A 1 99 ? -14.238 14.038 7.317 1.00 72.06 99 THR A O 1
ATOM 720 N N . ILE A 1 100 ? -13.111 15.799 6.491 1.00 76.75 100 ILE A N 1
ATOM 721 C CA . ILE A 1 100 ? -11.852 15.073 6.294 1.00 76.75 100 ILE A CA 1
ATOM 722 C C . ILE A 1 100 ? -11.430 14.322 7.565 1.00 76.75 100 ILE A C 1
ATOM 724 O O . ILE A 1 100 ? -11.053 13.158 7.507 1.00 76.75 100 ILE A O 1
ATOM 728 N N . VAL A 1 101 ? -11.604 14.952 8.728 1.00 79.50 101 VAL A N 1
ATOM 729 C CA . VAL A 1 101 ? -11.277 14.382 10.039 1.00 79.50 101 VAL A CA 1
ATOM 730 C C . VAL A 1 101 ? -12.105 13.130 10.340 1.00 79.50 101 VAL A C 1
ATOM 732 O O . VAL A 1 101 ? -11.551 12.153 10.836 1.00 79.50 101 VAL A O 1
ATOM 735 N N . ALA A 1 102 ? -13.400 13.108 10.007 1.00 82.75 102 ALA A N 1
ATOM 736 C CA . ALA A 1 102 ? -14.249 11.940 10.248 1.00 82.75 102 ALA A CA 1
ATOM 737 C C . ALA A 1 102 ? -13.793 10.711 9.444 1.00 82.75 102 ALA A C 1
ATOM 739 O O . ALA A 1 102 ? -13.888 9.588 9.940 1.00 82.75 102 ALA A O 1
ATOM 740 N N . ASP A 1 103 ? -13.250 10.914 8.242 1.00 84.19 103 ASP A N 1
ATOM 741 C CA . ASP A 1 103 ? -12.683 9.838 7.425 1.00 84.19 103 ASP A CA 1
ATOM 742 C C . ASP A 1 103 ? -11.358 9.307 7.987 1.00 84.19 103 ASP A C 1
ATOM 744 O O . ASP A 1 103 ? -11.132 8.096 7.976 1.00 84.19 103 ASP A O 1
ATOM 748 N N . TYR A 1 104 ? -10.510 10.173 8.551 1.00 87.31 104 TYR A N 1
ATOM 749 C CA . TYR A 1 104 ? -9.281 9.742 9.229 1.00 87.31 104 TYR A CA 1
ATOM 750 C C . TYR A 1 104 ? -9.545 9.052 10.568 1.00 87.31 104 TYR A C 1
ATOM 752 O O . TYR A 1 104 ? -8.870 8.077 10.888 1.00 87.31 104 TYR A O 1
ATOM 760 N N . VAL A 1 105 ? -10.538 9.504 11.338 1.00 88.94 105 VAL A N 1
ATOM 761 C CA . VAL A 1 105 ? -10.960 8.817 12.571 1.00 88.94 105 VAL A CA 1
ATOM 762 C C . VAL A 1 105 ? -11.556 7.449 12.241 1.00 88.94 105 VAL A C 1
ATOM 764 O O . VAL A 1 105 ? -11.260 6.471 12.922 1.00 88.94 105 VAL A O 1
ATOM 767 N N . LEU A 1 106 ? -12.336 7.344 11.162 1.00 89.31 106 LEU A N 1
ATOM 768 C CA . LEU A 1 106 ? -12.847 6.059 10.691 1.00 89.31 106 LEU A CA 1
ATOM 769 C C . LEU A 1 106 ? -11.710 5.122 10.254 1.00 89.31 106 LEU A C 1
ATOM 771 O O . LEU A 1 106 ? -11.707 3.950 10.628 1.00 89.31 106 LEU A O 1
ATOM 775 N N . LEU A 1 107 ? -10.717 5.645 9.526 1.00 91.12 107 LEU A N 1
ATOM 776 C CA . LEU A 1 107 ? -9.503 4.906 9.173 1.00 91.12 107 LEU A CA 1
ATOM 777 C C . LEU A 1 107 ? -8.740 4.445 10.425 1.00 91.12 107 LEU A C 1
ATOM 779 O O . LEU A 1 107 ? -8.311 3.298 10.485 1.00 91.12 107 LEU A O 1
ATOM 783 N N . LEU A 1 108 ? -8.604 5.295 11.444 1.00 90.25 108 LEU A N 1
ATOM 784 C CA . LEU A 1 108 ? -7.980 4.916 12.712 1.00 90.25 108 LEU A CA 1
ATOM 785 C C . LEU A 1 108 ? -8.739 3.776 13.396 1.00 90.25 108 LEU A C 1
ATOM 787 O O . LEU A 1 108 ? -8.125 2.803 13.825 1.00 90.25 108 LEU A O 1
ATOM 791 N N . GLY A 1 109 ? -10.071 3.864 13.449 1.00 92.00 109 GLY A N 1
ATOM 792 C CA . GLY A 1 109 ? -10.920 2.800 13.982 1.00 92.00 109 GLY A CA 1
ATOM 793 C C . GLY A 1 109 ? -10.726 1.478 13.241 1.00 92.00 109 GLY A C 1
ATOM 794 O O . GLY A 1 109 ? -10.601 0.433 13.875 1.00 92.00 109 GLY A O 1
ATOM 795 N N . ALA A 1 110 ? -10.629 1.521 11.911 1.00 93.44 110 ALA A N 1
ATOM 796 C CA . ALA A 1 110 ? -10.330 0.363 11.072 1.00 93.44 110 ALA A CA 1
ATOM 797 C C . ALA A 1 110 ? -8.952 -0.254 11.364 1.00 93.44 110 ALA A C 1
ATOM 799 O O . ALA A 1 110 ? -8.822 -1.475 11.488 1.00 93.44 110 ALA A O 1
ATOM 800 N N . LEU A 1 111 ? -7.922 0.575 11.535 1.00 91.19 111 LEU A N 1
ATOM 801 C CA . LEU A 1 111 ? -6.576 0.111 11.877 1.00 91.19 111 LEU A CA 1
ATOM 802 C C . LEU A 1 111 ? -6.522 -0.501 13.281 1.00 91.19 111 LEU A C 1
ATOM 804 O O . LEU A 1 111 ? -5.946 -1.573 13.453 1.00 91.19 111 LEU A O 1
ATOM 808 N N . LEU A 1 112 ? -7.166 0.126 14.268 1.00 91.88 112 LEU A N 1
ATOM 809 C CA . LEU A 1 112 ? -7.260 -0.401 15.632 1.00 91.88 112 LEU A CA 1
ATOM 810 C C . LEU A 1 112 ? -8.042 -1.714 15.682 1.00 91.88 112 LEU A C 1
ATOM 812 O O . LEU A 1 112 ? -7.631 -2.641 16.373 1.00 91.88 112 LEU A O 1
ATOM 816 N N . LEU A 1 113 ? -9.129 -1.827 14.916 1.00 93.06 113 LEU A N 1
ATOM 817 C CA . LEU A 1 113 ? -9.886 -3.070 14.801 1.00 93.06 113 LEU A CA 1
ATOM 818 C C . LEU A 1 113 ? -9.056 -4.176 14.139 1.00 93.06 113 LEU A C 1
ATOM 820 O O . LEU A 1 113 ? -9.053 -5.312 14.609 1.00 93.06 113 LEU A O 1
ATOM 824 N N . SER A 1 114 ? -8.308 -3.840 13.087 1.00 91.12 114 SER A N 1
ATOM 825 C CA . SER A 1 114 ? -7.378 -4.770 12.439 1.00 91.12 114 SER A CA 1
ATOM 826 C C . SER A 1 114 ? -6.296 -5.243 13.411 1.00 91.12 114 SER A C 1
ATOM 828 O O . SER A 1 114 ? -6.008 -6.437 13.476 1.00 91.12 114 SER A O 1
ATOM 830 N N . ALA A 1 115 ? -5.742 -4.328 14.212 1.00 88.75 115 ALA A N 1
ATOM 831 C CA . ALA A 1 115 ? -4.779 -4.648 15.259 1.00 88.75 115 ALA A CA 1
ATOM 832 C C . ALA A 1 115 ? -5.395 -5.528 16.357 1.00 88.75 115 ALA A C 1
ATOM 834 O O . ALA A 1 115 ? -4.755 -6.481 16.786 1.00 88.75 115 ALA A O 1
ATOM 835 N N . ALA A 1 116 ? -6.638 -5.262 16.774 1.00 89.25 116 ALA A N 1
ATOM 836 C CA . ALA A 1 116 ? -7.359 -6.074 17.753 1.00 89.25 116 ALA A CA 1
ATOM 837 C C . ALA A 1 116 ? -7.545 -7.514 17.263 1.00 89.25 116 ALA A C 1
ATOM 839 O O . ALA A 1 116 ? -7.236 -8.457 17.987 1.00 89.25 116 ALA A O 1
ATOM 840 N N . VAL A 1 117 ? -8.002 -7.686 16.020 1.00 89.75 117 VAL A N 1
ATOM 841 C CA . VAL A 1 117 ? -8.207 -9.008 15.417 1.00 89.75 117 VAL A CA 1
ATOM 842 C C . VAL A 1 117 ? -6.877 -9.737 15.223 1.00 89.75 117 VAL A C 1
ATOM 844 O O . VAL A 1 117 ? -6.776 -10.899 15.599 1.00 89.75 117 VAL A O 1
ATOM 847 N N . GLY A 1 118 ? -5.842 -9.064 14.712 1.00 86.81 118 GLY A N 1
ATOM 848 C CA . GLY A 1 118 ? -4.510 -9.661 14.574 1.00 86.81 118 GLY A CA 1
ATOM 849 C C . GLY A 1 118 ? -3.888 -10.044 15.922 1.00 86.81 118 GLY A C 1
ATOM 850 O O . GLY A 1 118 ? -3.296 -11.115 16.047 1.00 86.81 118 GLY A O 1
ATOM 851 N N . TYR A 1 119 ? -4.069 -9.213 16.952 1.00 85.88 119 TYR A N 1
ATOM 852 C CA . TYR A 1 119 ? -3.617 -9.510 18.310 1.00 85.88 119 TYR A CA 1
ATOM 853 C C . TYR A 1 119 ? -4.372 -10.701 18.908 1.00 85.88 119 TYR A C 1
ATOM 855 O O . TYR A 1 119 ? -3.734 -11.632 19.398 1.00 85.88 119 TYR A O 1
ATOM 863 N N . ALA A 1 120 ? -5.707 -10.716 18.817 1.00 88.06 120 ALA A N 1
ATOM 864 C CA . ALA A 1 120 ? -6.530 -11.831 19.280 1.00 88.06 120 ALA A CA 1
ATOM 865 C C . ALA A 1 120 ? -6.104 -13.145 18.625 1.00 88.06 120 ALA A C 1
ATOM 867 O O . ALA A 1 120 ? -5.858 -14.131 19.313 1.00 88.06 120 ALA A O 1
ATOM 868 N N . GLU A 1 121 ? -5.943 -13.140 17.305 1.00 87.19 121 GLU A N 1
ATOM 869 C CA . GLU A 1 121 ? -5.505 -14.320 16.575 1.00 87.19 121 GLU A CA 1
ATOM 870 C C . GLU A 1 121 ? -4.115 -14.739 17.097 1.00 87.19 121 GLU A C 1
ATOM 872 O O . GLU A 1 121 ? -3.916 -15.906 17.418 1.00 87.19 121 GLU A O 1
ATOM 877 N N . SER A 1 122 ? -3.173 -13.803 17.310 1.00 83.50 122 SER A N 1
ATOM 878 C CA . SER A 1 122 ? -1.781 -14.126 17.702 1.00 83.50 122 SER A CA 1
ATOM 879 C C . SER A 1 122 ? -1.645 -14.718 19.098 1.00 83.50 122 SER A C 1
ATOM 881 O O . SER A 1 122 ? -0.711 -15.472 19.345 1.00 83.50 122 SER A O 1
ATOM 883 N N . GLN A 1 123 ? -2.552 -14.349 20.002 1.00 85.88 123 GLN A N 1
ATOM 884 C CA . GLN A 1 123 ? -2.534 -14.793 21.393 1.00 85.88 123 GLN A CA 1
ATOM 885 C C . GLN A 1 123 ? -3.371 -16.054 21.599 1.00 85.88 123 GLN A C 1
ATOM 887 O O . GLN A 1 123 ? -3.003 -16.915 22.392 1.00 85.88 123 GLN A O 1
ATOM 892 N N . PHE A 1 124 ? -4.509 -16.154 20.909 1.00 85.44 124 PHE A N 1
ATOM 893 C CA . PHE A 1 124 ? -5.489 -17.213 21.143 1.00 85.44 124 PHE A CA 1
ATOM 894 C C . PHE A 1 124 ? -5.495 -18.291 20.055 1.00 85.44 124 PHE A C 1
ATOM 896 O O . PHE A 1 124 ? -6.145 -19.315 20.243 1.00 85.44 124 PHE A O 1
ATOM 903 N N . HIS A 1 125 ? -4.788 -18.079 18.939 1.00 84.38 125 HIS A N 1
ATOM 904 C CA . HIS A 1 125 ? -4.713 -18.992 17.794 1.00 84.38 125 HIS A CA 1
ATOM 905 C C . HIS A 1 125 ? -6.092 -19.516 17.356 1.00 84.38 125 HIS A C 1
ATOM 907 O O . HIS A 1 125 ? -6.252 -20.710 17.095 1.00 84.38 125 HIS A O 1
ATOM 913 N N . LEU A 1 126 ? -7.101 -18.636 17.295 1.00 79.62 126 LEU A N 1
ATOM 914 C CA . LEU A 1 126 ? -8.509 -19.018 17.115 1.00 79.62 126 LEU A CA 1
ATOM 915 C C . LEU A 1 126 ? -8.733 -19.770 15.798 1.00 79.62 126 LEU A C 1
ATOM 917 O O . LEU A 1 126 ? -9.583 -20.658 15.731 1.00 79.62 126 LEU A O 1
ATOM 921 N N . LEU A 1 127 ? -7.980 -19.423 14.750 1.00 79.44 127 LEU A N 1
ATOM 922 C CA . LEU A 1 127 ? -8.098 -20.016 13.417 1.00 79.44 127 LEU A CA 1
ATOM 923 C C . LEU A 1 127 ? -7.004 -21.052 13.113 1.00 79.44 127 LEU A C 1
ATOM 925 O O . LEU A 1 127 ? -7.100 -21.759 12.101 1.00 79.44 127 LEU A O 1
ATOM 929 N N . GLY A 1 128 ? -5.989 -21.173 13.975 1.00 80.25 128 GLY A N 1
ATOM 930 C CA . GLY A 1 128 ? -4.891 -22.135 13.864 1.00 80.25 128 GLY A CA 1
ATOM 931 C C . GLY A 1 128 ? -4.237 -22.138 12.470 1.00 80.25 128 GLY A C 1
ATOM 932 O O . GLY A 1 128 ? -3.687 -21.119 12.052 1.00 80.25 128 GLY A O 1
ATOM 933 N N . PRO A 1 129 ? -4.290 -23.252 11.709 1.00 77.12 129 PRO A N 1
ATOM 934 C CA . PRO A 1 129 ? -3.689 -23.336 10.373 1.00 77.12 129 PRO A CA 1
ATOM 935 C C . PRO A 1 129 ? -4.373 -22.434 9.335 1.00 77.12 129 PRO A C 1
ATOM 937 O O . PRO A 1 129 ? -3.766 -22.094 8.326 1.00 77.12 129 PRO A O 1
ATOM 940 N N . ASN A 1 130 ? -5.615 -22.012 9.587 1.00 79.94 130 ASN A N 1
ATOM 941 C CA . ASN A 1 130 ? -6.360 -21.086 8.737 1.00 79.94 130 ASN A CA 1
ATOM 942 C C . ASN A 1 130 ? -6.185 -19.630 9.184 1.00 79.94 130 ASN A C 1
ATOM 944 O O . ASN A 1 130 ? -7.072 -18.810 8.946 1.00 79.94 130 ASN A O 1
ATOM 948 N N . TRP A 1 131 ? -5.069 -19.319 9.849 1.00 79.62 131 TRP A N 1
ATOM 949 C CA . TRP A 1 131 ? -4.723 -17.996 10.361 1.00 79.62 131 TRP A CA 1
ATOM 950 C C . TRP A 1 131 ? -5.109 -16.885 9.394 1.00 79.62 131 TRP A C 1
ATOM 952 O O . TRP A 1 131 ? -5.846 -15.986 9.764 1.00 79.62 131 TRP A O 1
ATOM 962 N N . SER A 1 132 ? -4.699 -16.970 8.130 1.00 80.94 132 SER A N 1
ATOM 963 C CA . SER A 1 132 ? -4.952 -15.953 7.105 1.00 80.94 132 SER A CA 1
ATOM 964 C C . SER A 1 132 ? -6.425 -15.575 6.943 1.00 80.94 132 SER A C 1
ATOM 966 O O . SER A 1 132 ? -6.686 -14.446 6.530 1.00 80.94 132 SER A O 1
ATOM 968 N N . ARG A 1 133 ? -7.377 -16.416 7.380 1.00 85.12 133 ARG A N 1
ATOM 969 C CA . ARG A 1 133 ? -8.815 -16.144 7.300 1.00 85.12 133 ARG A CA 1
ATOM 970 C C . ARG A 1 133 ? -9.290 -14.901 8.058 1.00 85.12 133 ARG A C 1
ATOM 972 O O . ARG A 1 133 ? -10.328 -14.331 7.718 1.00 85.12 133 ARG A O 1
ATOM 979 N N . HIS A 1 134 ? -8.550 -14.420 9.054 1.00 86.44 134 HIS A N 1
ATOM 980 C CA . HIS A 1 134 ? -8.923 -13.154 9.690 1.00 86.44 134 HIS A CA 1
ATOM 981 C C . HIS A 1 134 ? -8.727 -11.954 8.742 1.00 86.44 134 HIS A C 1
ATOM 983 O O . HIS A 1 134 ? -9.458 -10.972 8.851 1.00 86.44 134 HIS A O 1
ATOM 989 N N . LEU A 1 135 ? -7.813 -12.026 7.762 1.00 88.12 135 LEU A N 1
ATOM 990 C CA . LEU A 1 135 ? -7.498 -10.895 6.879 1.00 88.12 135 LEU A CA 1
ATOM 991 C C . LEU A 1 135 ? -8.610 -10.561 5.880 1.00 88.12 135 LEU A C 1
ATOM 993 O O . LEU A 1 135 ? -8.829 -9.386 5.614 1.00 88.12 135 LEU A O 1
ATOM 997 N N . ALA A 1 136 ? -9.358 -11.534 5.357 1.00 89.12 136 ALA A N 1
ATOM 998 C CA . ALA A 1 136 ? -10.477 -11.264 4.455 1.00 89.12 136 ALA A CA 1
ATOM 999 C C . ALA A 1 136 ? -11.772 -11.131 5.220 1.00 89.12 136 ALA A C 1
ATOM 1001 O O . ALA A 1 136 ? -12.652 -10.443 4.723 1.00 89.12 136 ALA A O 1
ATOM 1002 N N . PHE A 1 137 ? -11.874 -11.656 6.447 1.00 91.00 137 PHE A N 1
ATOM 1003 C CA . PHE A 1 137 ? -12.900 -11.157 7.354 1.00 91.00 137 PHE A CA 1
ATOM 1004 C C . PHE A 1 137 ? -12.740 -9.639 7.544 1.00 91.00 137 PHE A C 1
ATOM 1006 O O . PHE A 1 137 ? -13.685 -8.889 7.306 1.00 91.00 137 PHE A O 1
ATOM 1013 N N . LEU A 1 138 ? -11.525 -9.169 7.855 1.00 92.06 138 LEU A N 1
ATOM 1014 C CA . LEU A 1 138 ? -11.224 -7.739 7.930 1.00 92.06 138 LEU A CA 1
ATOM 1015 C C . LEU A 1 138 ? -11.437 -7.039 6.582 1.00 92.06 138 LEU A C 1
ATOM 1017 O O . LEU A 1 138 ? -12.025 -5.964 6.559 1.00 92.06 138 LEU A O 1
ATOM 1021 N N . ALA A 1 139 ? -11.007 -7.615 5.457 1.00 92.44 139 ALA A N 1
ATOM 1022 C CA . ALA A 1 139 ? -11.211 -7.004 4.144 1.00 92.44 139 ALA A CA 1
ATOM 1023 C C . ALA A 1 139 ? -12.699 -6.802 3.838 1.00 92.44 139 ALA A C 1
ATOM 1025 O O . ALA A 1 139 ? -13.103 -5.698 3.486 1.00 92.44 139 ALA A O 1
ATOM 1026 N N . LEU A 1 140 ? -13.523 -7.836 4.030 1.00 93.31 140 LEU A N 1
ATOM 1027 C CA . LEU A 1 140 ? -14.969 -7.764 3.828 1.00 93.31 140 LEU A CA 1
ATOM 1028 C C . LEU A 1 140 ? -15.606 -6.736 4.759 1.00 93.31 140 LEU A C 1
ATOM 1030 O O . LEU A 1 140 ? -16.405 -5.924 4.300 1.00 93.31 140 LEU A O 1
ATOM 1034 N N . LEU A 1 141 ? -15.220 -6.723 6.036 1.00 93.00 141 LEU A N 1
ATOM 1035 C CA . LEU A 1 141 ? -15.744 -5.774 7.012 1.00 93.00 141 LEU A CA 1
ATOM 1036 C C . LEU A 1 141 ? -15.413 -4.325 6.628 1.00 93.00 141 LEU A C 1
ATOM 1038 O O . LEU A 1 141 ? -16.309 -3.481 6.609 1.00 93.00 141 LEU A O 1
ATOM 1042 N N . HIS A 1 142 ? -14.159 -4.032 6.277 1.00 92.75 142 HIS A N 1
ATOM 1043 C CA . HIS A 1 142 ? -13.725 -2.691 5.875 1.00 92.75 142 HIS A CA 1
ATOM 1044 C C . HIS A 1 142 ? -14.320 -2.264 4.533 1.00 92.75 142 HIS A C 1
ATOM 1046 O O . HIS A 1 142 ? -14.737 -1.121 4.390 1.00 92.75 142 HIS A O 1
ATOM 1052 N N . ILE A 1 143 ? -14.415 -3.167 3.554 1.00 91.31 143 ILE A N 1
ATOM 1053 C CA . ILE A 1 143 ? -15.050 -2.863 2.267 1.00 91.31 143 ILE A CA 1
ATOM 1054 C C . ILE A 1 143 ? -16.541 -2.581 2.487 1.00 91.31 143 ILE A C 1
ATOM 1056 O O . ILE A 1 143 ? -17.029 -1.545 2.045 1.00 91.31 143 ILE A O 1
ATOM 1060 N N . ALA A 1 144 ? -17.261 -3.432 3.222 1.00 90.31 144 ALA A N 1
ATOM 1061 C CA . ALA A 1 144 ? -18.678 -3.221 3.517 1.00 90.31 144 ALA A CA 1
ATOM 1062 C C . ALA A 1 144 ? -18.912 -1.887 4.241 1.00 90.31 144 ALA A C 1
ATOM 1064 O O . ALA A 1 144 ? -19.753 -1.090 3.829 1.00 90.31 144 ALA A O 1
ATOM 1065 N N . THR A 1 145 ? -18.121 -1.597 5.274 1.00 86.56 145 THR A N 1
ATOM 1066 C CA . THR A 1 145 ? -18.208 -0.323 6.000 1.00 86.56 145 THR A CA 1
ATOM 1067 C C . THR A 1 145 ? -17.788 0.872 5.136 1.00 86.56 145 THR A C 1
ATOM 1069 O O . THR A 1 145 ? -18.371 1.946 5.286 1.00 86.56 145 THR A O 1
ATOM 1072 N N . ALA A 1 146 ? -16.878 0.706 4.170 1.00 89.12 146 ALA A N 1
ATOM 1073 C CA . ALA A 1 146 ? -16.545 1.739 3.189 1.00 89.12 146 ALA A CA 1
ATOM 1074 C C . ALA A 1 146 ? -17.726 2.070 2.269 1.00 89.12 146 ALA A C 1
ATOM 1076 O O . ALA A 1 146 ? -18.003 3.246 2.061 1.00 89.12 146 ALA A O 1
ATOM 1077 N N . TYR A 1 147 ? -18.468 1.068 1.782 1.00 87.50 147 TYR A N 1
ATOM 1078 C CA . TYR A 1 147 ? -19.686 1.288 0.986 1.00 87.50 147 TYR A CA 1
ATOM 1079 C C . TYR A 1 147 ? -20.826 1.914 1.799 1.00 87.50 147 TYR A C 1
ATOM 1081 O O . TYR A 1 147 ? -21.613 2.684 1.258 1.00 87.50 147 TYR A O 1
ATOM 1089 N N . LEU A 1 148 ? -20.913 1.625 3.099 1.00 84.81 148 LEU A N 1
ATOM 1090 C CA . LEU A 1 148 ? -21.902 2.261 3.976 1.00 84.81 148 LEU A CA 1
ATOM 1091 C C . LEU A 1 148 ? -21.569 3.731 4.275 1.00 84.81 148 LEU A C 1
ATOM 1093 O O . LEU A 1 148 ? -22.473 4.533 4.499 1.00 84.81 148 LEU A O 1
ATOM 1097 N N . THR A 1 149 ? -20.282 4.084 4.295 1.00 82.31 149 THR A N 1
ATOM 1098 C CA . THR A 1 149 ? -19.797 5.413 4.706 1.00 82.31 149 THR A CA 1
ATOM 1099 C C . THR A 1 149 ? -19.300 6.290 3.554 1.00 82.31 149 THR A C 1
ATOM 1101 O O . THR A 1 149 ? -18.924 7.432 3.805 1.00 82.31 149 THR A O 1
ATOM 1104 N N . ASP A 1 150 ? -19.290 5.779 2.318 1.00 84.06 150 ASP A N 1
ATOM 1105 C CA . ASP A 1 150 ? -18.674 6.385 1.124 1.00 84.06 150 ASP A CA 1
ATOM 1106 C C . ASP A 1 150 ? -17.193 6.791 1.309 1.00 84.06 150 ASP A C 1
ATOM 1108 O O . ASP A 1 150 ? -16.677 7.685 0.632 1.00 84.06 150 ASP A O 1
ATOM 1112 N N . SER A 1 151 ? -16.464 6.126 2.215 1.00 86.06 151 SER A N 1
ATOM 1113 C CA . SER A 1 151 ? -15.087 6.507 2.547 1.00 86.06 151 SER A CA 1
ATOM 1114 C C . SER A 1 151 ? -14.046 5.792 1.681 1.00 86.06 151 SER A C 1
ATOM 1116 O O . SER A 1 151 ? -13.839 4.578 1.770 1.00 86.06 151 SER A O 1
ATOM 1118 N N . ARG A 1 152 ? -13.302 6.568 0.882 1.00 88.25 152 ARG A N 1
ATOM 1119 C CA . ARG A 1 152 ? -12.202 6.056 0.040 1.00 88.25 152 ARG A CA 1
ATOM 1120 C C . ARG A 1 152 ? -11.017 5.534 0.852 1.00 88.25 152 ARG A C 1
ATOM 1122 O O . ARG A 1 152 ? -10.365 4.585 0.419 1.00 88.25 152 ARG A O 1
ATOM 1129 N N . LEU A 1 153 ? -10.730 6.150 2.002 1.00 88.25 153 LEU A N 1
ATOM 1130 C CA . LEU A 1 153 ? -9.635 5.729 2.882 1.00 88.25 153 LEU A CA 1
ATOM 1131 C C . LEU A 1 153 ? -9.922 4.345 3.461 1.00 88.25 153 LEU A C 1
ATOM 1133 O O . LEU A 1 153 ? -9.073 3.456 3.412 1.00 88.25 153 LEU A O 1
ATOM 1137 N N . LEU A 1 154 ? -11.151 4.138 3.922 1.00 90.94 154 LEU A N 1
ATOM 1138 C CA . LEU A 1 154 ? -11.582 2.853 4.446 1.00 90.94 154 LEU A CA 1
ATOM 1139 C C . LEU A 1 154 ? -11.588 1.763 3.366 1.00 90.94 154 LEU A C 1
ATOM 1141 O O . LEU A 1 154 ? -11.127 0.650 3.617 1.00 90.94 154 LEU A O 1
ATOM 1145 N N . LEU A 1 155 ? -12.007 2.103 2.140 1.00 91.81 155 LEU A N 1
ATOM 1146 C CA . LEU A 1 155 ? -11.905 1.187 1.003 1.00 91.81 155 LEU A CA 1
ATOM 1147 C C . LEU A 1 155 ? -10.450 0.775 0.749 1.00 91.81 155 LEU A C 1
ATOM 1149 O O . LEU A 1 155 ? -10.176 -0.408 0.564 1.00 91.81 155 LEU A O 1
ATOM 1153 N N . SER A 1 156 ? -9.507 1.723 0.779 1.00 91.88 156 SER A N 1
ATOM 1154 C CA . SER A 1 156 ? -8.085 1.404 0.603 1.00 91.88 156 SER A CA 1
ATOM 1155 C C . SER A 1 156 ? -7.537 0.498 1.711 1.00 91.88 156 SER A C 1
ATOM 1157 O O . SER A 1 156 ? -6.768 -0.412 1.411 1.00 91.88 156 SER A O 1
ATOM 1159 N N . ALA A 1 157 ? -7.987 0.671 2.959 1.00 91.25 157 ALA A N 1
ATOM 1160 C CA . ALA A 1 157 ? -7.639 -0.222 4.064 1.00 91.25 157 ALA A CA 1
ATOM 1161 C C . ALA A 1 157 ? -8.209 -1.638 3.859 1.00 91.25 157 ALA A C 1
ATOM 1163 O O . ALA A 1 157 ? -7.503 -2.625 4.057 1.00 91.25 157 ALA A O 1
ATOM 1164 N N . GLY A 1 158 ? -9.456 -1.752 3.389 1.00 92.75 158 GLY A N 1
ATOM 1165 C CA . GLY A 1 158 ? -10.065 -3.040 3.052 1.00 92.75 158 GLY A CA 1
ATOM 1166 C C . GLY A 1 158 ? -9.367 -3.754 1.892 1.00 92.75 158 GLY A C 1
ATOM 1167 O O . GLY A 1 158 ? -9.102 -4.952 1.974 1.00 92.75 158 GLY A O 1
ATOM 1168 N N . LEU A 1 159 ? -8.985 -3.018 0.845 1.00 93.00 159 LEU A N 1
ATOM 1169 C CA . LEU A 1 159 ? -8.186 -3.547 -0.263 1.00 93.00 159 LEU A CA 1
ATOM 1170 C C . LEU A 1 159 ? -6.780 -3.972 0.188 1.00 93.00 159 LEU A C 1
ATOM 1172 O O . LEU A 1 159 ? -6.288 -5.009 -0.253 1.00 93.00 159 LEU A O 1
ATOM 1176 N N . ALA A 1 160 ? -6.151 -3.227 1.100 1.00 91.44 160 ALA A N 1
ATOM 1177 C CA . ALA A 1 160 ? -4.872 -3.610 1.694 1.00 91.44 160 ALA A CA 1
ATOM 1178 C C . ALA A 1 160 ? -4.986 -4.907 2.511 1.00 91.44 160 ALA A C 1
ATOM 1180 O O . ALA A 1 160 ? -4.135 -5.785 2.379 1.00 91.44 160 ALA A O 1
ATOM 1181 N N . ALA A 1 161 ? -6.060 -5.076 3.290 1.00 90.62 161 ALA A N 1
ATOM 1182 C CA . ALA A 1 161 ? -6.338 -6.323 4.002 1.00 90.62 161 ALA A CA 1
ATOM 1183 C C . ALA A 1 161 ? -6.578 -7.500 3.035 1.00 90.62 161 ALA A C 1
ATOM 1185 O O . ALA A 1 161 ? -6.071 -8.598 3.268 1.00 90.62 161 ALA A O 1
ATOM 1186 N N . LEU A 1 162 ? -7.267 -7.265 1.909 1.00 90.94 162 LEU A N 1
ATOM 1187 C CA . LEU A 1 162 ? -7.448 -8.264 0.851 1.00 90.94 162 LEU A CA 1
ATOM 1188 C C . LEU A 1 162 ? -6.104 -8.678 0.237 1.0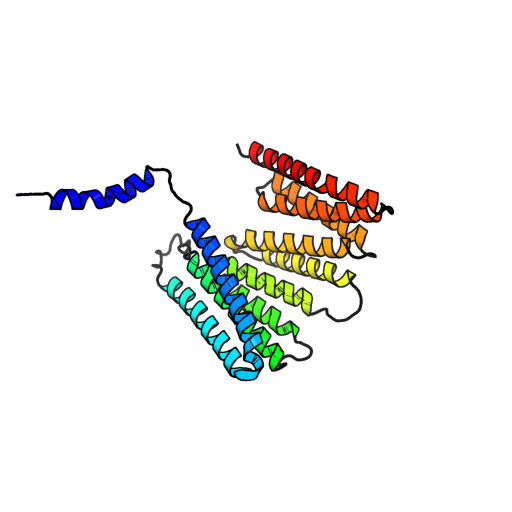0 90.94 162 LEU A C 1
ATOM 1190 O O . LEU A 1 162 ? -5.825 -9.868 0.113 1.00 90.94 162 LEU A O 1
ATOM 1194 N N . ALA A 1 163 ? -5.248 -7.710 -0.099 1.00 88.75 163 ALA A N 1
ATOM 1195 C CA . ALA A 1 163 ? -3.898 -7.982 -0.587 1.00 88.75 163 ALA A CA 1
ATOM 1196 C C . ALA A 1 163 ? -3.068 -8.755 0.451 1.00 88.75 163 ALA A C 1
ATOM 1198 O O . ALA A 1 163 ? -2.359 -9.696 0.097 1.00 88.75 163 ALA A O 1
ATOM 1199 N N . GLY A 1 164 ? -3.221 -8.417 1.735 1.00 86.50 164 GLY A N 1
ATOM 1200 C CA . GLY A 1 164 ? -2.646 -9.155 2.855 1.00 86.50 164 GLY A CA 1
ATOM 1201 C C . GLY A 1 164 ? -3.096 -10.615 2.889 1.00 86.50 164 GLY A C 1
ATOM 1202 O O . GLY A 1 164 ? -2.248 -11.496 2.998 1.00 86.50 164 GLY A O 1
ATOM 1203 N N . TRP A 1 165 ? -4.394 -10.902 2.727 1.00 87.69 165 TRP A N 1
ATOM 1204 C CA . TRP A 1 165 ? -4.885 -12.283 2.611 1.00 87.69 165 TRP A CA 1
ATOM 1205 C C . TRP A 1 165 ? -4.260 -12.991 1.415 1.00 87.69 165 TRP A C 1
ATOM 1207 O O . TRP A 1 165 ? -3.723 -14.086 1.571 1.00 87.69 165 TRP A O 1
ATOM 1217 N N . PHE A 1 166 ? -4.290 -12.376 0.226 1.00 83.88 166 PHE A N 1
ATOM 1218 C CA . PHE A 1 166 ? -3.671 -12.958 -0.968 1.00 83.88 166 PHE A CA 1
ATOM 1219 C C . PHE A 1 166 ? -2.187 -13.246 -0.739 1.00 83.88 166 PHE A C 1
ATOM 1221 O O . PHE A 1 166 ? -1.706 -14.260 -1.235 1.00 83.88 166 PHE A O 1
ATOM 1228 N N . GLY A 1 167 ? -1.485 -12.423 0.048 1.00 78.50 167 GLY A N 1
ATOM 1229 C CA . GLY A 1 167 ? -0.099 -12.607 0.491 1.00 78.50 167 GLY A CA 1
ATOM 1230 C C . GLY A 1 167 ? 0.103 -13.600 1.649 1.00 78.50 167 GLY A C 1
ATOM 1231 O O . GLY A 1 167 ? 1.173 -14.199 1.748 1.00 78.50 167 GLY A O 1
ATOM 1232 N N . ALA A 1 168 ? -0.922 -13.906 2.446 1.00 68.81 168 ALA A N 1
ATOM 1233 C CA . ALA A 1 168 ? -0.848 -14.841 3.574 1.00 68.81 168 ALA A CA 1
ATOM 1234 C C . ALA A 1 168 ? -1.338 -16.274 3.255 1.00 68.81 168 ALA A C 1
ATOM 1236 O O . ALA A 1 168 ? -0.678 -17.225 3.662 1.00 68.81 168 ALA A O 1
ATOM 1237 N N . GLU A 1 169 ? -2.431 -16.446 2.498 1.00 64.25 169 GLU A N 1
ATOM 1238 C CA . GLU A 1 169 ? -3.141 -17.735 2.312 1.00 64.25 169 GLU A CA 1
ATOM 1239 C C . GLU A 1 169 ? -2.358 -18.783 1.488 1.00 64.25 169 GLU A C 1
ATOM 1241 O O . GLU A 1 169 ? -2.486 -19.975 1.729 1.00 64.25 169 GLU A O 1
ATOM 1246 N N . LEU A 1 170 ? -1.484 -18.386 0.559 1.00 52.81 170 LEU A N 1
ATOM 1247 C CA . LEU A 1 170 ? -0.646 -19.313 -0.220 1.00 52.81 170 LEU A CA 1
ATOM 1248 C C . LEU A 1 170 ? 0.773 -19.431 0.367 1.00 52.81 170 LEU A C 1
ATOM 1250 O O . LEU A 1 170 ? 1.768 -19.294 -0.341 1.00 52.81 170 LEU A O 1
ATOM 1254 N N . ARG A 1 171 ? 0.887 -19.638 1.685 1.00 48.91 171 ARG A N 1
ATOM 1255 C CA . ARG A 1 171 ? 2.152 -20.016 2.357 1.00 48.91 171 ARG A CA 1
ATOM 1256 C C . ARG A 1 171 ? 2.496 -21.507 2.216 1.00 48.91 171 ARG A C 1
ATOM 1258 O O . ARG A 1 171 ? 3.375 -22.004 2.914 1.00 48.91 171 ARG A O 1
ATOM 1265 N N . THR A 1 172 ? 1.827 -22.219 1.321 1.00 43.56 172 THR A N 1
ATOM 1266 C CA . THR A 1 172 ? 2.103 -23.614 0.994 1.00 43.56 172 THR A CA 1
ATOM 1267 C C . THR A 1 172 ? 2.993 -23.698 -0.253 1.00 43.56 172 THR A C 1
ATOM 1269 O O . THR A 1 172 ? 2.511 -23.599 -1.376 1.00 43.56 172 THR A O 1
ATOM 1272 N N . PHE A 1 173 ? 4.288 -23.934 0.002 1.00 39.62 173 PHE A N 1
ATOM 1273 C CA . PHE A 1 173 ? 5.322 -24.494 -0.890 1.00 39.62 173 PHE A CA 1
ATOM 1274 C C . PHE A 1 173 ? 6.123 -23.541 -1.821 1.00 39.62 173 PHE A C 1
ATOM 1276 O O . PHE A 1 173 ? 5.706 -23.171 -2.913 1.00 39.62 173 PHE A O 1
ATOM 1283 N N . ASP A 1 174 ? 7.347 -23.227 -1.373 1.00 47.50 174 ASP A N 1
ATOM 1284 C CA . ASP A 1 174 ? 8.621 -23.477 -2.082 1.00 47.50 174 ASP A CA 1
ATOM 1285 C C . ASP A 1 174 ? 9.005 -22.768 -3.397 1.00 47.50 174 ASP A C 1
ATOM 1287 O O . ASP A 1 174 ? 9.862 -23.277 -4.108 1.00 47.50 174 ASP A O 1
ATOM 1291 N N . ASN A 1 175 ? 8.509 -21.567 -3.717 1.00 50.97 175 ASN A N 1
ATOM 1292 C CA . ASN A 1 175 ? 9.187 -20.720 -4.722 1.00 50.97 175 ASN A CA 1
ATOM 1293 C C . ASN A 1 175 ? 8.943 -19.216 -4.506 1.00 50.97 175 ASN A C 1
ATOM 1295 O O . ASN A 1 175 ? 7.791 -18.782 -4.408 1.00 50.97 175 ASN A O 1
ATOM 1299 N N . ASP A 1 176 ? 10.010 -18.408 -4.529 1.00 55.44 176 ASP A N 1
ATOM 1300 C CA . ASP A 1 176 ? 9.965 -16.931 -4.508 1.00 55.44 176 ASP A CA 1
ATOM 1301 C C . ASP A 1 176 ? 9.150 -16.356 -5.690 1.00 55.44 176 ASP A C 1
ATOM 1303 O O . ASP A 1 176 ? 8.439 -15.353 -5.556 1.00 55.44 176 ASP A O 1
ATOM 1307 N N . ALA A 1 177 ? 9.094 -17.088 -6.809 1.00 56.59 177 ALA A N 1
ATOM 1308 C CA . ALA A 1 177 ? 8.211 -16.825 -7.945 1.00 56.59 177 ALA A CA 1
ATOM 1309 C C . ALA A 1 177 ? 6.700 -16.829 -7.605 1.00 56.59 177 ALA A C 1
ATOM 1311 O O . ALA A 1 177 ? 5.892 -16.298 -8.372 1.00 56.59 177 ALA A O 1
ATOM 1312 N N . SER A 1 178 ? 6.272 -17.388 -6.469 1.00 69.88 178 SER A N 1
ATOM 1313 C CA . SER A 1 178 ? 4.854 -17.426 -6.080 1.00 69.88 178 SER A CA 1
ATOM 1314 C C . SER A 1 178 ? 4.309 -16.057 -5.650 1.00 69.88 178 SER A C 1
ATOM 1316 O O . SER A 1 178 ? 3.133 -15.767 -5.881 1.00 69.88 178 SER A O 1
ATOM 1318 N N . PHE A 1 179 ? 5.138 -15.174 -5.078 1.00 76.56 179 PHE A N 1
ATOM 1319 C CA . PHE A 1 179 ? 4.678 -13.881 -4.555 1.00 76.56 179 PHE A CA 1
ATOM 1320 C C . PHE A 1 179 ? 4.219 -12.927 -5.668 1.00 76.56 179 PHE A C 1
ATOM 1322 O O . PHE A 1 179 ? 3.136 -12.344 -5.572 1.00 76.56 179 PHE A O 1
ATOM 1329 N N . GLY A 1 180 ? 4.989 -12.824 -6.758 1.00 79.94 180 GLY A N 1
ATOM 1330 C CA . GLY A 1 180 ? 4.633 -11.979 -7.904 1.00 79.94 180 GLY A CA 1
ATOM 1331 C C . GLY A 1 180 ? 3.309 -12.390 -8.551 1.00 79.94 180 GLY A C 1
ATOM 1332 O O . GLY A 1 180 ? 2.439 -11.549 -8.787 1.00 79.94 180 GLY A O 1
ATOM 1333 N N . GLY A 1 181 ? 3.094 -13.699 -8.722 1.00 83.69 181 GLY A N 1
ATOM 1334 C CA . GLY A 1 181 ? 1.843 -14.244 -9.254 1.00 83.69 181 GLY A CA 1
ATOM 1335 C C . GLY A 1 181 ? 0.636 -13.955 -8.359 1.00 83.69 181 GLY A C 1
ATOM 1336 O O . GLY A 1 181 ? -0.438 -13.623 -8.855 1.00 83.69 181 GLY A O 1
ATOM 1337 N N . ARG A 1 182 ? 0.809 -14.003 -7.033 1.00 83.50 182 ARG A N 1
ATOM 1338 C CA . ARG A 1 182 ? -0.257 -13.704 -6.059 1.00 83.50 182 ARG A CA 1
ATOM 1339 C C . ARG A 1 182 ? -0.648 -12.235 -6.055 1.00 83.50 182 ARG A C 1
ATOM 1341 O O . ARG A 1 182 ? -1.836 -11.923 -6.015 1.00 83.50 182 ARG A O 1
ATOM 1348 N N . ALA A 1 183 ? 0.333 -11.340 -6.130 1.00 85.88 183 ALA A N 1
ATOM 1349 C CA . ALA A 1 183 ? 0.074 -9.914 -6.272 1.00 85.88 183 ALA A CA 1
ATOM 1350 C C . ALA A 1 183 ? -0.667 -9.621 -7.589 1.00 85.88 183 ALA A C 1
ATOM 1352 O O . ALA A 1 183 ? -1.680 -8.926 -7.579 1.00 85.88 183 ALA A O 1
ATOM 1353 N N . LEU A 1 184 ? -0.256 -10.232 -8.706 1.00 87.00 184 LEU A N 1
ATOM 1354 C CA . LEU A 1 184 ? -0.966 -10.102 -9.985 1.00 87.00 184 LEU A CA 1
ATOM 1355 C C . LEU A 1 184 ? -2.395 -10.667 -9.927 1.00 87.00 184 LEU A C 1
ATOM 1357 O O . LEU A 1 184 ? -3.320 -10.027 -10.426 1.00 87.00 184 LEU A O 1
ATOM 1361 N N . ALA A 1 185 ? -2.609 -11.807 -9.265 1.00 88.06 185 ALA A N 1
ATOM 1362 C CA . ALA A 1 185 ? -3.941 -12.375 -9.050 1.00 88.06 185 ALA A CA 1
ATOM 1363 C C . ALA A 1 185 ? -4.829 -11.463 -8.185 1.00 88.06 185 ALA A C 1
ATOM 1365 O O . ALA A 1 185 ? -6.005 -11.254 -8.499 1.00 88.06 185 ALA A O 1
ATOM 1366 N N . CYS A 1 186 ? -4.267 -10.861 -7.133 1.00 88.44 186 CYS A N 1
ATOM 1367 C CA . CYS A 1 186 ? -4.953 -9.855 -6.328 1.00 88.44 186 CYS A CA 1
ATOM 1368 C C . CYS A 1 186 ? -5.331 -8.639 -7.185 1.00 88.44 186 CYS A C 1
ATOM 1370 O O . CYS A 1 186 ? -6.483 -8.213 -7.171 1.00 88.44 186 CYS A O 1
ATOM 1372 N N . ALA A 1 187 ? -4.397 -8.103 -7.974 1.00 90.12 187 ALA A N 1
ATOM 1373 C CA . ALA A 1 187 ? -4.655 -6.968 -8.856 1.00 90.12 187 ALA A CA 1
ATOM 1374 C C . ALA A 1 187 ? -5.755 -7.270 -9.886 1.00 90.12 187 ALA A C 1
ATOM 1376 O O . ALA A 1 187 ? -6.648 -6.446 -10.086 1.00 90.12 187 ALA A O 1
ATOM 1377 N N . ALA A 1 188 ? -5.738 -8.465 -10.484 1.00 89.38 188 ALA A N 1
ATOM 1378 C CA . ALA A 1 188 ? -6.780 -8.923 -11.398 1.00 89.38 188 ALA A CA 1
ATOM 1379 C C . ALA A 1 188 ? -8.144 -9.017 -10.700 1.00 89.38 188 ALA A C 1
ATOM 1381 O O . ALA A 1 188 ? -9.139 -8.522 -11.224 1.00 89.38 188 ALA A O 1
ATOM 1382 N N . THR A 1 189 ? -8.187 -9.569 -9.486 1.00 88.81 189 THR A N 1
ATOM 1383 C CA . THR A 1 189 ? -9.413 -9.663 -8.679 1.00 88.81 189 THR A CA 1
ATOM 1384 C C . THR A 1 189 ? -9.989 -8.276 -8.382 1.00 88.81 189 THR A C 1
ATOM 1386 O O . THR A 1 189 ? -11.176 -8.031 -8.592 1.00 88.81 189 THR A O 1
ATOM 1389 N N . VAL A 1 190 ? -9.144 -7.328 -7.967 1.00 90.12 190 VAL A N 1
ATOM 1390 C CA . VAL A 1 190 ? -9.539 -5.932 -7.718 1.00 90.12 190 VAL A CA 1
ATOM 1391 C C 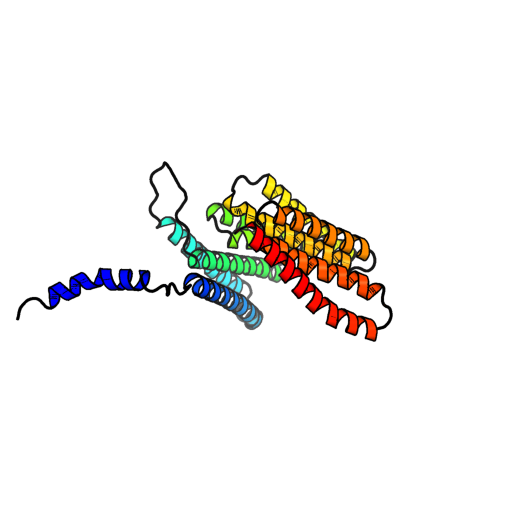. VAL A 1 190 ? -10.030 -5.254 -9.005 1.00 90.12 190 VAL A C 1
ATOM 1393 O O . VAL A 1 190 ? -11.017 -4.519 -8.974 1.00 90.12 190 VAL A O 1
ATOM 1396 N N . ALA A 1 191 ? -9.402 -5.527 -10.153 1.00 88.62 191 ALA A N 1
ATOM 1397 C CA . ALA A 1 191 ? -9.839 -5.007 -11.449 1.00 88.62 191 ALA A CA 1
ATOM 1398 C C . ALA A 1 191 ? -11.199 -5.580 -11.895 1.00 88.62 191 ALA A C 1
ATOM 1400 O O . ALA A 1 191 ? -12.021 -4.843 -12.441 1.00 88.62 191 ALA A O 1
ATOM 1401 N N . VAL A 1 192 ? -11.474 -6.859 -11.620 1.00 90.00 192 VAL A N 1
ATOM 1402 C CA . VAL A 1 192 ? -12.790 -7.474 -11.862 1.00 90.00 192 VAL A CA 1
ATOM 1403 C C . VAL A 1 192 ? -13.851 -6.854 -10.956 1.00 90.00 192 VAL A C 1
ATOM 1405 O O . VAL A 1 192 ? -14.918 -6.475 -11.438 1.00 90.00 192 VAL A O 1
ATOM 1408 N N . PHE A 1 193 ? -13.551 -6.666 -9.666 1.00 86.81 193 PHE A N 1
ATOM 1409 C CA . PHE A 1 193 ? -14.462 -5.976 -8.752 1.00 86.81 193 PHE A CA 1
ATOM 1410 C C . PHE A 1 193 ? -14.763 -4.552 -9.208 1.00 86.81 193 PHE A C 1
ATOM 1412 O O . PHE A 1 193 ? -15.919 -4.142 -9.166 1.00 86.81 193 PHE A O 1
ATOM 1419 N N . ARG A 1 194 ? -13.767 -3.823 -9.723 1.00 87.31 194 ARG A N 1
ATOM 1420 C CA . ARG A 1 194 ? -13.982 -2.511 -10.343 1.00 87.31 194 ARG A CA 1
ATOM 1421 C C . ARG A 1 194 ? -14.953 -2.588 -11.521 1.00 87.31 194 ARG A C 1
ATOM 1423 O O . ARG A 1 194 ? -15.842 -1.754 -11.610 1.00 87.31 194 ARG A O 1
ATOM 1430 N N . ALA A 1 195 ? -14.793 -3.562 -12.416 1.00 85.00 195 ALA A N 1
ATOM 1431 C CA . ALA A 1 195 ? -15.667 -3.713 -13.581 1.00 85.00 195 ALA A CA 1
ATOM 1432 C C . ALA A 1 195 ? -17.118 -4.051 -13.190 1.00 85.00 195 ALA A C 1
ATOM 1434 O O . ALA A 1 195 ? -18.055 -3.624 -13.862 1.00 85.00 195 ALA A O 1
ATOM 1435 N N . ALA A 1 196 ? -17.306 -4.792 -12.095 1.00 84.81 196 ALA A N 1
ATOM 1436 C CA . ALA A 1 196 ? -18.621 -5.094 -11.533 1.00 84.81 196 ALA A CA 1
ATOM 1437 C C . ALA A 1 196 ? -19.199 -3.941 -10.685 1.00 84.81 196 ALA A C 1
ATOM 1439 O O . ALA A 1 196 ? -20.415 -3.855 -10.492 1.00 84.81 196 ALA A O 1
ATOM 1440 N N . ASN A 1 197 ? -18.344 -3.058 -10.167 1.00 84.38 197 ASN A N 1
ATOM 1441 C CA . ASN A 1 197 ? -18.733 -1.956 -9.304 1.00 84.38 197 ASN A CA 1
ATOM 1442 C C . ASN A 1 197 ? -19.484 -0.876 -10.095 1.00 84.38 197 ASN A C 1
ATOM 1444 O O . ASN A 1 197 ? -18.982 -0.313 -11.062 1.00 84.38 197 ASN A O 1
ATOM 1448 N N . ARG A 1 198 ? -20.689 -0.531 -9.634 1.00 75.31 198 ARG A N 1
ATOM 1449 C CA . ARG A 1 198 ? -21.499 0.553 -10.219 1.00 75.31 198 ARG A CA 1
ATOM 1450 C C . ARG A 1 198 ? -21.251 1.914 -9.560 1.00 75.31 198 ARG A C 1
ATOM 1452 O O . ARG A 1 198 ? -21.741 2.932 -10.045 1.00 75.31 198 ARG A O 1
ATOM 1459 N N . HIS A 1 199 ? -20.507 1.947 -8.453 1.00 79.00 199 HIS A N 1
ATOM 1460 C CA . HIS A 1 199 ? -20.289 3.151 -7.660 1.00 79.00 199 HIS A CA 1
ATOM 1461 C C . HIS A 1 199 ? -19.051 3.932 -8.132 1.00 79.00 199 HIS A C 1
ATOM 1463 O O . HIS A 1 199 ? -17.937 3.709 -7.650 1.00 79.00 199 HIS A O 1
ATOM 1469 N N . LYS A 1 200 ? -19.260 4.885 -9.052 1.00 79.81 200 LYS A N 1
ATOM 1470 C CA . LYS A 1 200 ? -18.186 5.645 -9.723 1.00 79.81 200 LYS A CA 1
ATOM 1471 C C . LYS A 1 200 ? -17.234 6.382 -8.778 1.00 79.81 200 LYS A C 1
ATOM 1473 O O . LYS A 1 200 ? -16.078 6.609 -9.131 1.00 79.81 200 LYS A O 1
ATOM 1478 N N . ALA A 1 201 ? -17.677 6.755 -7.573 1.00 77.44 201 ALA A N 1
ATOM 1479 C CA . ALA A 1 201 ? -16.831 7.495 -6.636 1.00 77.44 201 ALA A CA 1
ATOM 1480 C C . ALA A 1 201 ? -15.619 6.682 -6.141 1.00 77.44 201 ALA A C 1
ATOM 1482 O O . ALA A 1 201 ? -14.654 7.286 -5.660 1.00 77.44 201 ALA A O 1
ATOM 1483 N N . PHE A 1 202 ? -15.647 5.351 -6.282 1.00 85.56 202 PHE A N 1
ATOM 1484 C CA . PHE A 1 202 ? -14.568 4.437 -5.898 1.00 85.56 202 PHE A CA 1
ATOM 1485 C C . PHE A 1 202 ? -13.707 3.955 -7.065 1.00 85.56 202 PHE A C 1
ATOM 1487 O O . PHE A 1 202 ? -12.656 3.361 -6.822 1.00 85.56 202 PHE A O 1
ATOM 1494 N N . ASP A 1 203 ? -14.089 4.240 -8.311 1.00 85.19 203 ASP A N 1
ATOM 1495 C CA . ASP A 1 203 ? -13.393 3.724 -9.495 1.00 85.19 203 ASP A CA 1
ATOM 1496 C C . ASP A 1 203 ? -11.910 4.091 -9.500 1.00 85.19 203 ASP A C 1
ATOM 1498 O O . ASP A 1 203 ? -11.067 3.241 -9.781 1.00 85.19 203 ASP A O 1
ATOM 1502 N N . ALA A 1 204 ? -11.589 5.333 -9.124 1.00 85.19 204 ALA A N 1
ATOM 1503 C CA . ALA A 1 204 ? -10.209 5.788 -9.008 1.00 85.19 204 ALA A CA 1
ATOM 1504 C C . ALA A 1 204 ? -9.438 4.997 -7.937 1.00 85.19 204 ALA A C 1
ATOM 1506 O O . ALA A 1 204 ? -8.308 4.584 -8.179 1.00 85.19 204 ALA A O 1
ATOM 1507 N N . THR A 1 205 ? -10.041 4.738 -6.772 1.00 87.62 205 THR A N 1
ATOM 1508 C CA . THR A 1 205 ? -9.396 3.978 -5.689 1.00 87.62 205 THR A CA 1
ATOM 1509 C C . THR A 1 205 ? -9.081 2.551 -6.131 1.00 87.62 205 THR A C 1
ATOM 1511 O O . THR A 1 205 ? -7.946 2.105 -5.973 1.00 87.62 205 THR A O 1
ATOM 1514 N N . TYR A 1 206 ? -10.049 1.858 -6.739 1.00 89.31 206 TYR A N 1
ATOM 1515 C CA . TYR A 1 206 ? -9.837 0.513 -7.276 1.00 89.31 206 TYR A CA 1
ATOM 1516 C C . TYR A 1 206 ? -8.761 0.490 -8.364 1.00 89.31 206 TYR A C 1
ATOM 1518 O O . TYR A 1 206 ? -7.902 -0.388 -8.372 1.00 89.31 206 TYR A O 1
ATOM 1526 N N . GLU A 1 207 ? -8.789 1.464 -9.271 1.00 88.88 207 GLU A N 1
ATOM 1527 C CA . GLU A 1 207 ? -7.834 1.565 -10.368 1.00 88.88 207 GLU A CA 1
ATOM 1528 C C . GLU A 1 207 ? -6.401 1.816 -9.888 1.00 88.88 207 GLU A C 1
ATOM 1530 O O . GLU A 1 207 ? -5.484 1.093 -10.283 1.00 88.88 207 GLU A O 1
ATOM 1535 N N . HIS A 1 208 ? -6.202 2.807 -9.017 1.00 89.69 208 HIS A N 1
ATOM 1536 C CA . HIS A 1 208 ? -4.890 3.103 -8.452 1.00 89.69 208 HIS A CA 1
ATOM 1537 C C . HIS A 1 208 ? -4.358 1.927 -7.631 1.00 89.69 208 HIS A C 1
ATOM 1539 O O . HIS A 1 208 ? -3.172 1.612 -7.724 1.00 89.69 208 HIS A O 1
ATOM 1545 N N . PHE A 1 209 ? -5.213 1.260 -6.854 1.00 90.50 209 PHE A N 1
ATOM 1546 C CA . PHE A 1 209 ? -4.804 0.112 -6.054 1.00 90.50 209 PHE A CA 1
ATOM 1547 C C . PHE A 1 209 ? -4.399 -1.075 -6.935 1.00 90.50 209 PHE A C 1
ATOM 1549 O O . PHE A 1 209 ? -3.293 -1.592 -6.789 1.00 90.50 209 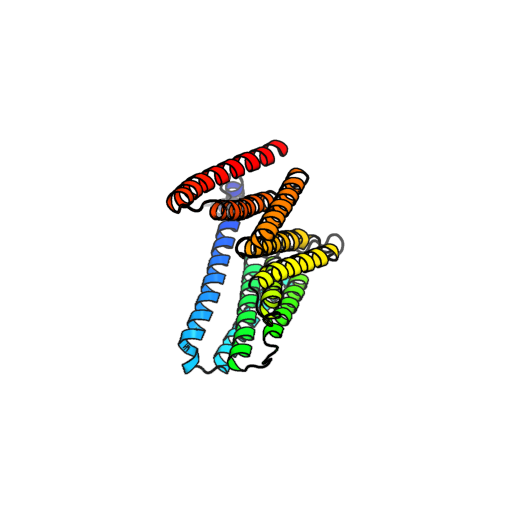PHE A O 1
ATOM 1556 N N . ALA A 1 210 ? -5.246 -1.466 -7.895 1.00 90.94 210 ALA A N 1
ATOM 1557 C CA . ALA A 1 210 ? -4.965 -2.579 -8.799 1.00 90.94 210 ALA A CA 1
ATOM 1558 C C . ALA A 1 210 ? -3.674 -2.355 -9.599 1.00 90.94 210 ALA A C 1
ATOM 1560 O O . ALA A 1 210 ? -2.856 -3.265 -9.705 1.00 90.94 210 ALA A O 1
ATOM 1561 N N . ALA A 1 211 ? -3.455 -1.140 -10.111 1.00 90.69 211 ALA A N 1
ATOM 1562 C CA . ALA A 1 211 ? -2.245 -0.814 -10.857 1.00 90.69 211 ALA A CA 1
ATOM 1563 C C . ALA A 1 211 ? -0.980 -0.922 -9.991 1.00 90.69 211 ALA A C 1
ATOM 1565 O O . ALA A 1 211 ? -0.025 -1.577 -10.400 1.00 90.69 211 ALA A O 1
ATOM 1566 N N . ASN A 1 212 ? -0.976 -0.342 -8.784 1.00 91.94 212 ASN A N 1
ATOM 1567 C CA . ASN A 1 212 ? 0.181 -0.431 -7.886 1.00 91.94 212 ASN A CA 1
ATOM 1568 C C . ASN A 1 212 ? 0.482 -1.882 -7.493 1.00 91.94 212 ASN A C 1
ATOM 1570 O O . ASN A 1 212 ? 1.630 -2.310 -7.566 1.00 91.94 212 ASN A O 1
ATOM 1574 N N . VAL A 1 213 ? -0.540 -2.664 -7.131 1.00 90.06 213 VAL A N 1
ATOM 1575 C CA . VAL A 1 213 ? -0.357 -4.077 -6.769 1.00 90.06 213 VAL A CA 1
ATOM 1576 C C . VAL A 1 213 ? 0.141 -4.900 -7.964 1.00 90.06 213 VAL A C 1
ATOM 1578 O O . VAL A 1 213 ? 1.014 -5.749 -7.789 1.00 90.06 213 VAL A O 1
ATOM 1581 N N . ALA A 1 214 ? -0.334 -4.620 -9.183 1.00 91.75 214 ALA A N 1
ATOM 1582 C CA . ALA A 1 214 ? 0.168 -5.275 -10.389 1.00 91.75 214 ALA A CA 1
ATOM 1583 C C . ALA A 1 214 ? 1.649 -4.955 -10.649 1.00 91.75 214 ALA A C 1
ATOM 1585 O O . ALA A 1 214 ? 2.427 -5.863 -10.938 1.00 91.75 214 ALA A O 1
ATOM 1586 N N . PHE A 1 215 ? 2.057 -3.689 -10.495 1.00 91.31 215 PHE A N 1
ATOM 1587 C CA . PHE A 1 215 ? 3.462 -3.292 -10.614 1.00 91.31 215 PHE A CA 1
ATOM 1588 C C . PHE A 1 215 ? 4.344 -3.943 -9.547 1.00 91.31 215 PHE A C 1
ATOM 1590 O O . PHE A 1 215 ? 5.414 -4.445 -9.881 1.00 91.31 215 PHE A O 1
ATOM 1597 N N . PHE A 1 216 ? 3.891 -4.002 -8.291 1.00 89.50 216 PHE A N 1
ATOM 1598 C CA . PHE A 1 216 ? 4.606 -4.723 -7.234 1.00 89.50 216 PHE A CA 1
ATOM 1599 C C . PHE A 1 216 ? 4.761 -6.211 -7.556 1.00 89.50 216 PHE A C 1
ATOM 1601 O O . PHE A 1 216 ? 5.843 -6.762 -7.366 1.00 89.50 216 PHE A O 1
ATOM 1608 N N . GLY A 1 217 ? 3.715 -6.854 -8.084 1.00 88.56 217 GLY A N 1
ATOM 1609 C CA . GLY A 1 217 ? 3.782 -8.252 -8.506 1.00 88.56 217 GLY A CA 1
ATOM 1610 C C . GLY A 1 217 ? 4.766 -8.487 -9.651 1.00 88.56 217 GLY A C 1
ATOM 1611 O O . GLY A 1 217 ? 5.583 -9.404 -9.586 1.00 88.56 217 GLY A O 1
ATOM 1612 N N . ALA A 1 218 ? 4.748 -7.618 -10.663 1.00 90.56 218 ALA A N 1
ATOM 1613 C CA . ALA A 1 218 ? 5.691 -7.676 -11.777 1.00 90.56 218 ALA A CA 1
ATOM 1614 C C . ALA A 1 218 ? 7.140 -7.442 -11.321 1.00 90.56 218 ALA A C 1
ATOM 1616 O O . ALA A 1 218 ? 8.054 -8.137 -11.764 1.00 90.56 218 ALA A O 1
ATOM 1617 N N . LEU A 1 219 ? 7.352 -6.504 -10.395 1.00 88.62 219 LEU A N 1
ATOM 1618 C CA . LEU A 1 219 ? 8.675 -6.202 -9.864 1.00 88.62 219 LEU A CA 1
ATOM 1619 C C . LEU A 1 219 ? 9.210 -7.324 -8.964 1.00 88.62 219 LEU A C 1
ATOM 1621 O O . LEU A 1 219 ? 10.395 -7.639 -9.023 1.00 88.62 219 LEU A O 1
ATOM 1625 N N . ALA A 1 220 ? 8.344 -7.989 -8.196 1.00 87.25 220 ALA A N 1
ATOM 1626 C CA . ALA A 1 220 ? 8.730 -9.185 -7.455 1.00 87.25 220 ALA A CA 1
ATOM 1627 C C . ALA A 1 220 ? 9.264 -10.283 -8.388 1.00 87.25 220 ALA A C 1
ATOM 1629 O O . ALA A 1 220 ? 10.309 -10.867 -8.113 1.00 87.25 220 ALA A O 1
ATOM 1630 N N . TRP A 1 221 ? 8.608 -10.506 -9.532 1.00 88.25 221 TRP A N 1
ATOM 1631 C CA . TRP A 1 221 ? 9.139 -11.395 -10.568 1.00 88.25 221 TRP A CA 1
ATOM 1632 C C . TRP A 1 221 ? 10.424 -10.878 -11.211 1.00 88.25 221 TRP A C 1
ATOM 1634 O O . TRP A 1 221 ? 11.276 -11.689 -11.540 1.00 88.25 221 TRP A O 1
ATOM 1644 N N . ALA A 1 222 ? 10.602 -9.564 -11.366 1.00 86.69 222 ALA A N 1
ATOM 1645 C CA . ALA A 1 222 ? 11.842 -8.995 -11.896 1.00 86.69 222 ALA A CA 1
ATOM 1646 C C . ALA A 1 222 ? 13.050 -9.259 -10.972 1.00 86.69 222 ALA A C 1
ATOM 1648 O O . ALA A 1 222 ? 14.168 -9.473 -11.446 1.00 86.69 222 ALA A O 1
ATOM 1649 N N . PHE A 1 223 ? 12.843 -9.272 -9.654 1.00 84.06 223 PHE A N 1
ATOM 1650 C CA . PHE A 1 223 ? 13.911 -9.572 -8.700 1.00 84.06 223 PHE A CA 1
ATOM 1651 C C . PHE A 1 223 ? 14.227 -11.068 -8.597 1.00 84.06 223 PHE A C 1
ATOM 1653 O O . PHE A 1 223 ? 15.393 -11.429 -8.412 1.00 84.06 223 PHE A O 1
ATOM 1660 N N . ASP A 1 224 ? 13.234 -11.930 -8.809 1.00 84.38 224 ASP A N 1
ATOM 1661 C CA . ASP A 1 224 ? 13.411 -13.381 -8.853 1.00 84.38 224 ASP A CA 1
ATOM 1662 C C . ASP A 1 224 ? 14.314 -13.816 -10.023 1.00 84.38 224 ASP A C 1
ATOM 1664 O O . ASP A 1 224 ? 14.159 -13.364 -11.155 1.00 84.38 224 ASP A O 1
ATOM 1668 N N . ALA A 1 225 ? 15.291 -14.692 -9.767 1.00 80.12 225 ALA A N 1
ATOM 1669 C CA . ALA A 1 225 ? 16.279 -15.082 -10.775 1.00 80.12 225 ALA A CA 1
ATOM 1670 C C . ALA A 1 225 ? 15.689 -15.899 -11.937 1.00 80.12 225 ALA A C 1
ATOM 1672 O O . ALA A 1 225 ? 16.191 -15.797 -13.058 1.00 80.12 225 ALA A O 1
ATOM 1673 N N . GLN A 1 226 ? 14.642 -16.688 -11.687 1.00 84.06 226 GLN A N 1
ATOM 1674 C CA . GLN A 1 226 ? 14.004 -17.531 -12.697 1.00 84.06 226 GLN A CA 1
ATOM 1675 C C . GLN A 1 226 ? 12.987 -16.734 -13.517 1.00 84.06 226 GLN A C 1
ATOM 1677 O O . GLN A 1 226 ? 12.940 -16.856 -14.741 1.00 84.06 226 GLN A O 1
ATOM 1682 N N . MET A 1 227 ? 12.197 -15.886 -12.852 1.00 84.81 227 MET A N 1
ATOM 1683 C CA . MET A 1 227 ? 11.109 -15.125 -13.475 1.00 84.81 227 MET A CA 1
ATOM 1684 C C . MET A 1 227 ? 11.509 -13.717 -13.933 1.00 84.81 227 MET A C 1
ATOM 1686 O O . MET A 1 227 ? 10.674 -13.010 -14.500 1.00 84.81 227 MET A O 1
ATOM 1690 N N . ARG A 1 228 ? 12.778 -13.320 -13.759 1.00 86.31 228 ARG A N 1
ATOM 1691 C CA . ARG A 1 228 ? 13.285 -11.961 -14.013 1.00 86.31 228 ARG A CA 1
ATOM 1692 C C . ARG A 1 228 ? 12.763 -11.331 -15.291 1.00 86.31 228 ARG A C 1
ATOM 1694 O O . ARG A 1 228 ? 12.127 -10.281 -15.267 1.00 86.31 228 ARG A O 1
ATOM 1701 N N . TRP A 1 229 ? 13.044 -11.973 -16.420 1.00 88.81 229 TRP A N 1
ATOM 1702 C CA . TRP A 1 229 ? 12.713 -11.427 -17.733 1.00 88.81 229 TRP A CA 1
ATOM 1703 C C . TRP A 1 229 ? 11.204 -11.332 -17.946 1.00 88.81 229 TRP A C 1
ATOM 1705 O O . TRP A 1 229 ? 10.736 -10.354 -18.520 1.00 88.81 229 TRP A O 1
ATOM 1715 N N . ILE A 1 230 ? 10.434 -12.286 -17.418 1.00 89.25 230 ILE A N 1
ATOM 1716 C CA . ILE A 1 230 ? 8.967 -12.253 -17.456 1.00 89.25 230 ILE A CA 1
ATOM 1717 C C . ILE A 1 230 ? 8.453 -11.069 -16.626 1.00 89.25 230 ILE A C 1
ATOM 1719 O O . ILE A 1 230 ? 7.631 -10.294 -17.113 1.00 89.25 230 ILE A O 1
ATOM 1723 N N . GLY A 1 231 ? 8.976 -10.876 -15.412 1.00 87.56 231 GLY A N 1
ATOM 1724 C CA . GLY A 1 231 ? 8.624 -9.751 -14.545 1.00 87.56 231 GLY A CA 1
ATOM 1725 C C . GLY A 1 231 ? 8.936 -8.393 -15.170 1.00 87.56 231 GLY A C 1
ATOM 1726 O O . GLY A 1 231 ? 8.075 -7.513 -15.190 1.00 87.56 231 GLY A O 1
ATOM 1727 N N . VAL A 1 232 ? 10.125 -8.240 -15.763 1.00 89.81 232 VAL A N 1
ATOM 1728 C CA . VAL A 1 232 ? 10.529 -7.015 -16.473 1.00 89.81 232 VAL A CA 1
ATOM 1729 C C . VAL A 1 232 ? 9.616 -6.744 -17.669 1.00 89.81 232 VAL A C 1
ATOM 1731 O O . VAL A 1 232 ? 9.125 -5.626 -17.818 1.00 89.81 232 VAL A O 1
ATOM 1734 N N . LEU A 1 233 ? 9.338 -7.755 -18.498 1.00 92.25 233 LEU A N 1
ATOM 1735 C CA . LEU A 1 233 ? 8.451 -7.605 -19.655 1.00 92.25 233 LEU A CA 1
ATOM 1736 C C . LEU A 1 233 ? 7.036 -7.195 -19.238 1.00 92.25 233 LEU A C 1
ATOM 1738 O O . LEU A 1 233 ? 6.459 -6.294 -19.846 1.00 92.25 233 LEU A O 1
ATOM 1742 N N . ILE A 1 234 ? 6.493 -7.801 -18.180 1.00 91.75 234 ILE A N 1
ATOM 1743 C CA . ILE A 1 234 ? 5.168 -7.450 -17.657 1.00 91.75 234 ILE A CA 1
ATOM 1744 C C . ILE A 1 234 ? 5.168 -6.031 -17.085 1.00 91.75 234 ILE A C 1
ATOM 1746 O O . ILE A 1 234 ? 4.255 -5.266 -17.389 1.00 91.75 234 ILE A O 1
ATOM 1750 N N . ALA A 1 235 ? 6.187 -5.640 -16.315 1.00 91.12 235 ALA A N 1
ATOM 1751 C CA . ALA A 1 235 ? 6.295 -4.287 -15.771 1.00 91.12 235 ALA A CA 1
ATOM 1752 C C . ALA A 1 235 ? 6.349 -3.230 -16.888 1.00 91.12 235 ALA A C 1
ATOM 1754 O O . ALA A 1 235 ? 5.626 -2.234 -16.831 1.00 91.12 235 ALA A O 1
ATOM 1755 N N . LEU A 1 236 ? 7.139 -3.469 -17.940 1.00 91.19 236 LEU A N 1
ATOM 1756 C CA . LEU A 1 236 ? 7.232 -2.574 -19.097 1.00 91.19 236 LEU A CA 1
ATOM 1757 C C . LEU A 1 236 ? 5.929 -2.532 -19.905 1.00 91.19 236 LEU A C 1
ATOM 1759 O O . LEU A 1 236 ? 5.494 -1.450 -20.300 1.00 91.19 236 LEU A O 1
ATOM 1763 N N . ALA A 1 237 ? 5.270 -3.675 -20.113 1.00 92.06 237 ALA A N 1
ATOM 1764 C CA . ALA A 1 237 ? 3.984 -3.739 -20.805 1.00 92.06 237 ALA A CA 1
ATOM 1765 C C . ALA A 1 237 ? 2.883 -2.987 -20.037 1.00 92.06 237 ALA A C 1
ATOM 1767 O O . ALA A 1 237 ? 2.140 -2.200 -20.630 1.00 92.06 237 ALA A O 1
ATOM 1768 N N . LEU A 1 238 ? 2.809 -3.170 -18.713 1.00 90.62 238 LEU A N 1
ATOM 1769 C CA . LEU A 1 238 ? 1.887 -2.436 -17.843 1.00 90.62 238 LEU A CA 1
ATOM 1770 C C . LEU A 1 238 ? 2.178 -0.933 -17.867 1.00 90.62 238 LEU A C 1
ATOM 1772 O O . LEU A 1 238 ? 1.250 -0.135 -17.994 1.00 90.62 238 LEU A O 1
ATOM 1776 N N . ALA A 1 239 ? 3.450 -0.534 -17.805 1.00 88.81 239 ALA A N 1
ATOM 1777 C CA . ALA A 1 239 ? 3.836 0.869 -17.885 1.00 88.81 239 ALA A CA 1
ATOM 1778 C C . ALA A 1 239 ? 3.453 1.492 -19.231 1.00 88.81 239 ALA A C 1
ATOM 1780 O O . ALA A 1 239 ? 2.849 2.564 -19.254 1.00 88.81 239 ALA A O 1
ATOM 1781 N N . ALA A 1 240 ? 3.712 0.803 -20.344 1.00 87.69 240 ALA A N 1
ATOM 1782 C CA . ALA A 1 240 ? 3.315 1.256 -21.673 1.00 87.69 240 ALA A CA 1
ATOM 1783 C C . ALA A 1 240 ? 1.791 1.423 -21.785 1.00 87.69 240 ALA A C 1
ATOM 1785 O O . ALA A 1 240 ? 1.324 2.449 -22.281 1.00 87.69 240 ALA A O 1
ATOM 1786 N N . LEU A 1 241 ? 1.012 0.466 -21.266 1.00 88.25 241 LEU A N 1
ATOM 1787 C CA . LEU A 1 241 ? -0.450 0.536 -21.245 1.00 88.25 241 LEU A CA 1
ATOM 1788 C C . LEU A 1 241 ? -0.955 1.726 -20.416 1.00 88.25 241 LEU A C 1
ATOM 1790 O O . LEU A 1 241 ? -1.821 2.473 -20.875 1.00 88.25 241 LEU A O 1
ATOM 1794 N N . VAL A 1 242 ? -0.408 1.926 -19.212 1.00 86.50 242 VAL A N 1
ATOM 1795 C CA . VAL A 1 242 ? -0.792 3.026 -18.312 1.00 86.50 242 VAL A CA 1
ATOM 1796 C C . VAL A 1 242 ? -0.429 4.382 -18.911 1.00 86.50 242 VAL A C 1
ATOM 1798 O O . VAL A 1 242 ? -1.256 5.292 -18.887 1.00 86.50 242 VAL A O 1
ATOM 1801 N N . VAL A 1 243 ? 0.760 4.520 -19.503 1.00 83.44 243 VAL A N 1
ATOM 1802 C CA . VAL A 1 243 ? 1.192 5.750 -20.184 1.00 83.44 243 VAL A CA 1
ATOM 1803 C C . VAL A 1 243 ? 0.306 6.033 -21.392 1.00 83.44 243 VAL A C 1
ATOM 1805 O O . VAL A 1 243 ? -0.195 7.146 -21.542 1.00 83.44 243 VAL A O 1
ATOM 1808 N N . TRP A 1 244 ? 0.039 5.028 -22.224 1.00 82.62 244 TRP A N 1
ATOM 1809 C CA . TRP A 1 244 ? -0.838 5.162 -23.385 1.00 82.62 244 TRP A CA 1
ATOM 1810 C C . TRP A 1 244 ? -2.261 5.581 -22.996 1.00 82.62 244 TRP A C 1
ATOM 1812 O O . TRP A 1 244 ? -2.833 6.481 -23.616 1.00 82.62 244 TRP A O 1
ATOM 1822 N N . ARG A 1 245 ? -2.817 4.986 -21.934 1.00 80.75 245 ARG A N 1
ATOM 1823 C CA . ARG A 1 245 ? -4.140 5.347 -21.405 1.00 80.75 245 ARG A CA 1
ATOM 1824 C C . ARG A 1 245 ? -4.132 6.744 -20.781 1.00 80.75 245 ARG A C 1
ATOM 1826 O O . ARG A 1 245 ? -5.045 7.528 -21.031 1.00 80.75 245 ARG A O 1
ATOM 1833 N N . GLY A 1 246 ? -3.082 7.082 -20.033 1.00 73.62 246 GLY A N 1
ATOM 1834 C CA . GLY A 1 246 ? -2.888 8.391 -19.408 1.00 73.62 246 GLY A CA 1
ATOM 1835 C C . GLY A 1 246 ? -2.789 9.530 -20.424 1.00 73.62 246 GLY A C 1
ATOM 1836 O O . GLY A 1 246 ? -3.382 10.586 -20.209 1.00 73.62 246 GLY A O 1
ATOM 1837 N N . LEU A 1 247 ? -2.137 9.287 -21.566 1.00 70.56 247 LEU A N 1
ATOM 1838 C CA . LEU A 1 247 ? -2.053 10.225 -22.692 1.00 70.56 247 LEU A CA 1
ATOM 1839 C C . LEU A 1 247 ? -3.394 10.425 -23.421 1.00 70.56 247 LEU A C 1
ATOM 1841 O O . LEU A 1 247 ? -3.568 11.443 -24.088 1.00 70.56 247 LEU A O 1
ATOM 1845 N N . ARG A 1 248 ? -4.334 9.475 -23.313 1.00 71.88 248 ARG A N 1
ATOM 1846 C CA . ARG A 1 248 ? -5.657 9.534 -23.961 1.00 71.88 248 ARG A CA 1
ATOM 1847 C C . ARG A 1 248 ? -6.790 10.007 -23.046 1.00 71.88 248 ARG A C 1
ATOM 1849 O O . ARG A 1 248 ? -7.838 10.368 -23.568 1.00 71.88 248 ARG A O 1
ATOM 1856 N N . GLY A 1 249 ? -6.625 9.981 -21.720 1.00 63.38 249 GLY A N 1
ATOM 1857 C CA . GLY A 1 249 ? -7.786 10.074 -20.826 1.00 63.38 249 GLY A CA 1
ATOM 1858 C C . GLY A 1 249 ? -7.548 10.480 -19.373 1.00 63.38 249 GLY A C 1
ATOM 1859 O O . GLY A 1 249 ? -8.340 10.080 -18.531 1.00 63.38 249 GLY A O 1
ATOM 1860 N N . GLY A 1 250 ? -6.519 11.277 -19.063 1.00 60.91 250 GLY A N 1
ATOM 1861 C CA . GLY A 1 250 ? -6.373 11.912 -17.745 1.00 60.91 250 GLY A CA 1
ATOM 1862 C C . GLY A 1 250 ? -6.023 10.932 -16.620 1.00 60.91 250 GLY A C 1
ATOM 1863 O O . GLY A 1 250 ? -6.891 10.367 -15.966 1.00 60.91 250 GLY A O 1
ATOM 1864 N N . GLY A 1 251 ? -4.725 10.770 -16.360 1.00 66.06 251 GLY A N 1
ATOM 1865 C CA . GLY A 1 251 ? -4.209 9.875 -15.321 1.00 66.06 251 GLY A CA 1
ATOM 1866 C C . GLY A 1 251 ? -2.789 10.236 -14.896 1.00 66.06 251 GLY A C 1
ATOM 1867 O O . GLY A 1 251 ? -1.930 9.363 -14.847 1.00 66.06 251 GLY A O 1
ATOM 1868 N N . GLU A 1 252 ? -2.526 11.520 -14.629 1.00 70.31 252 GLU A N 1
ATOM 1869 C CA . GLU A 1 252 ? -1.177 12.050 -14.351 1.00 70.31 252 GLU A CA 1
ATOM 1870 C C . GLU A 1 252 ? -0.468 11.283 -13.228 1.00 70.31 252 GLU A C 1
ATOM 1872 O O . GLU A 1 252 ? 0.662 10.836 -13.402 1.00 70.31 252 GLU A O 1
ATOM 1877 N N . ALA A 1 253 ? -1.164 11.028 -12.117 1.00 75.31 253 ALA A N 1
ATOM 1878 C CA . ALA A 1 253 ? -0.610 10.255 -11.010 1.00 75.31 253 ALA A CA 1
ATOM 1879 C C . ALA A 1 253 ? -0.268 8.806 -11.405 1.00 75.31 253 ALA A C 1
ATOM 1881 O O . ALA A 1 253 ? 0.719 8.272 -10.908 1.00 75.31 253 ALA A O 1
ATOM 1882 N N . MET A 1 254 ? -1.038 8.182 -12.312 1.00 79.94 254 MET A N 1
ATOM 1883 C CA . MET A 1 254 ? -0.741 6.824 -12.790 1.00 79.94 254 MET A CA 1
ATOM 1884 C C . MET A 1 254 ? 0.512 6.763 -13.650 1.00 79.94 254 MET A C 1
ATOM 1886 O O . MET A 1 254 ? 1.311 5.840 -13.522 1.00 79.94 254 MET A O 1
ATOM 1890 N N . VAL A 1 255 ? 0.700 7.770 -14.499 1.00 82.81 255 VAL A N 1
ATOM 1891 C CA . VAL A 1 255 ? 1.878 7.880 -15.361 1.00 82.81 255 VAL A CA 1
ATOM 1892 C C . VAL A 1 255 ? 3.151 8.018 -14.527 1.00 82.81 255 VAL A C 1
ATOM 1894 O O . VAL A 1 255 ? 4.149 7.374 -14.838 1.00 82.81 255 VAL A O 1
ATOM 1897 N N . ILE A 1 256 ? 3.105 8.807 -13.448 1.00 83.44 256 ILE A N 1
ATOM 1898 C CA . ILE A 1 256 ? 4.267 9.041 -12.581 1.00 83.44 256 ILE A CA 1
ATOM 1899 C C . ILE A 1 256 ? 4.778 7.726 -11.986 1.00 83.44 256 ILE A C 1
ATOM 1901 O O . ILE A 1 256 ? 5.935 7.374 -12.211 1.00 83.44 256 ILE A O 1
ATOM 1905 N N . TYR A 1 257 ? 3.939 6.970 -11.267 1.00 81.31 257 TYR A N 1
ATOM 1906 C CA . TYR A 1 257 ? 4.417 5.723 -10.663 1.00 81.31 257 TYR A CA 1
ATOM 1907 C C . TYR A 1 257 ? 4.732 4.653 -11.716 1.00 81.31 257 TYR A C 1
ATOM 1909 O O . TYR A 1 257 ? 5.667 3.887 -11.520 1.00 81.31 257 TYR A O 1
ATOM 1917 N N . ALA A 1 258 ? 4.036 4.624 -12.861 1.00 86.44 258 ALA A N 1
ATOM 1918 C CA . ALA A 1 258 ? 4.355 3.698 -13.948 1.00 86.44 258 ALA A CA 1
ATOM 1919 C C . ALA A 1 258 ? 5.782 3.900 -14.486 1.00 86.44 258 ALA A C 1
ATOM 1921 O O . ALA A 1 258 ? 6.485 2.921 -14.722 1.00 86.44 258 ALA A O 1
ATOM 1922 N N . ILE A 1 259 ? 6.232 5.153 -14.631 1.00 85.88 259 ILE A N 1
ATOM 1923 C CA . ILE A 1 259 ? 7.612 5.474 -15.031 1.00 85.88 259 ILE A CA 1
ATOM 1924 C C . ILE A 1 259 ? 8.605 5.024 -13.957 1.00 85.88 259 ILE A C 1
ATOM 1926 O O . ILE A 1 259 ? 9.633 4.432 -14.287 1.00 85.88 259 ILE A O 1
ATOM 1930 N N . VAL A 1 260 ? 8.294 5.263 -12.680 1.00 88.06 260 VAL A N 1
ATOM 1931 C CA . VAL A 1 260 ? 9.148 4.831 -11.563 1.00 88.06 260 VAL A CA 1
ATOM 1932 C C . VAL A 1 260 ? 9.301 3.308 -11.563 1.00 88.06 260 VAL A C 1
ATOM 1934 O O . VAL A 1 260 ? 10.424 2.813 -11.599 1.00 88.06 260 VAL A O 1
ATOM 1937 N N . TYR A 1 261 ? 8.202 2.551 -11.614 1.00 88.38 261 TYR A N 1
ATOM 1938 C CA . TYR A 1 261 ? 8.252 1.086 -11.648 1.00 88.38 261 TYR A CA 1
ATOM 1939 C C . TYR A 1 261 ? 8.949 0.542 -12.899 1.00 88.38 261 TYR A C 1
ATOM 1941 O O . TYR A 1 261 ? 9.723 -0.409 -12.795 1.00 88.38 261 TYR A O 1
ATOM 1949 N N . ALA A 1 262 ? 8.721 1.151 -14.067 1.00 88.25 262 ALA A N 1
ATOM 1950 C CA . ALA A 1 262 ? 9.407 0.777 -15.303 1.00 88.25 262 ALA A CA 1
ATOM 1951 C C . ALA A 1 262 ? 10.920 0.992 -15.210 1.00 88.25 262 ALA A C 1
ATOM 1953 O O . ALA A 1 262 ? 11.677 0.135 -15.654 1.00 88.25 262 ALA A O 1
ATOM 1954 N N . THR A 1 263 ? 11.352 2.101 -14.602 1.00 86.94 263 THR A N 1
ATOM 1955 C CA . THR A 1 263 ? 12.773 2.396 -14.373 1.00 86.94 263 THR A CA 1
ATOM 1956 C C . THR A 1 263 ? 13.396 1.325 -13.485 1.00 86.94 263 THR A C 1
ATOM 1958 O O . THR A 1 263 ? 14.378 0.714 -13.883 1.00 86.94 263 THR A O 1
ATOM 1961 N N . ILE A 1 264 ? 12.774 1.002 -12.345 1.00 87.81 264 ILE A N 1
ATOM 1962 C CA . ILE A 1 264 ? 13.308 -0.017 -11.425 1.00 87.81 264 ILE A CA 1
ATOM 1963 C C . ILE A 1 264 ? 13.398 -1.389 -12.117 1.00 87.81 264 ILE A C 1
ATOM 1965 O O . ILE A 1 264 ? 14.400 -2.095 -11.983 1.00 87.81 264 ILE A O 1
ATOM 1969 N N . ALA A 1 265 ? 12.375 -1.776 -12.886 1.00 87.94 265 ALA A N 1
ATOM 1970 C CA . ALA A 1 265 ? 12.392 -3.027 -13.641 1.00 87.94 265 ALA A CA 1
ATOM 1971 C C . ALA A 1 265 ? 13.503 -3.040 -14.709 1.00 87.94 265 ALA A C 1
ATOM 1973 O O . ALA A 1 265 ? 14.204 -4.041 -14.869 1.00 87.94 265 ALA A O 1
ATOM 1974 N N . PHE A 1 266 ? 13.695 -1.926 -15.415 1.00 87.56 266 PHE A N 1
ATOM 1975 C CA . PHE A 1 266 ? 14.730 -1.779 -16.436 1.00 87.56 266 PHE A CA 1
ATOM 1976 C C . PHE A 1 266 ? 16.144 -1.804 -15.842 1.00 87.56 266 PHE A C 1
ATOM 1978 O O . PHE A 1 266 ? 17.004 -2.533 -16.341 1.00 87.56 266 PHE A O 1
ATOM 1985 N N . ASP A 1 267 ? 16.362 -1.103 -14.730 1.00 86.44 267 ASP A N 1
ATOM 1986 C CA . ASP A 1 267 ? 17.626 -1.120 -13.994 1.00 86.44 267 ASP A CA 1
ATOM 1987 C C . ASP A 1 267 ? 17.958 -2.541 -13.534 1.00 86.44 267 ASP A C 1
ATOM 1989 O O . ASP A 1 267 ? 19.082 -3.012 -13.702 1.00 86.44 267 ASP A O 1
ATOM 1993 N N . THR A 1 268 ? 16.958 -3.273 -13.034 1.00 84.50 268 THR A N 1
ATOM 1994 C CA . THR A 1 268 ? 17.116 -4.675 -12.623 1.00 84.50 268 THR A CA 1
ATOM 1995 C C . THR A 1 268 ? 17.578 -5.556 -13.784 1.00 84.50 268 THR A C 1
ATOM 1997 O O . THR A 1 268 ? 18.470 -6.385 -13.607 1.00 84.50 268 THR A O 1
ATOM 2000 N N . ALA A 1 269 ? 17.029 -5.367 -14.987 1.00 86.69 269 ALA A N 1
ATOM 2001 C CA . ALA A 1 269 ? 17.475 -6.095 -16.173 1.00 86.69 269 ALA A CA 1
ATOM 2002 C C . ALA A 1 269 ? 18.940 -5.779 -16.517 1.00 86.69 269 ALA A C 1
ATOM 2004 O O . ALA A 1 269 ? 19.749 -6.692 -16.698 1.00 86.69 269 ALA A O 1
ATOM 2005 N N . ILE A 1 270 ? 19.316 -4.498 -16.545 1.00 84.50 270 ILE A N 1
ATOM 2006 C CA . ILE A 1 270 ? 20.666 -4.070 -16.941 1.00 84.50 270 ILE A CA 1
ATOM 2007 C C . ILE A 1 270 ? 21.725 -4.492 -15.926 1.00 84.50 270 ILE A C 1
ATOM 2009 O O . ILE A 1 270 ? 22.771 -5.017 -16.312 1.00 84.50 270 ILE A O 1
ATOM 2013 N N . LEU A 1 271 ? 21.440 -4.366 -14.631 1.00 84.56 271 LEU A N 1
ATOM 2014 C CA . LEU A 1 271 ? 22.348 -4.786 -13.561 1.00 84.56 271 LEU A CA 1
ATOM 2015 C C . LEU A 1 271 ? 22.670 -6.288 -13.592 1.00 84.56 271 LEU A C 1
ATOM 2017 O O . LEU A 1 271 ? 23.644 -6.717 -12.970 1.00 84.56 271 LEU A O 1
ATOM 2021 N N . THR A 1 272 ? 21.868 -7.086 -14.300 1.00 82.31 272 THR A N 1
ATOM 2022 C CA . THR A 1 272 ? 22.087 -8.532 -14.450 1.00 82.31 272 THR A CA 1
ATOM 2023 C C . THR A 1 272 ? 22.854 -8.902 -15.714 1.00 82.31 272 THR A C 1
ATOM 2025 O O . THR A 1 272 ? 23.467 -9.963 -15.751 1.00 82.31 272 THR A O 1
ATOM 2028 N N . LEU A 1 273 ? 22.879 -8.014 -16.711 1.00 83.12 273 LEU A N 1
ATOM 2029 C CA . LEU A 1 273 ? 23.698 -8.148 -17.920 1.00 83.12 273 LEU A CA 1
ATOM 2030 C C . LEU A 1 273 ? 25.147 -7.697 -17.687 1.00 83.12 273 LEU A C 1
ATOM 2032 O O . LEU A 1 273 ? 26.064 -8.168 -18.354 1.00 83.12 273 LEU A O 1
ATOM 2036 N N . VAL A 1 274 ? 25.356 -6.787 -16.735 1.00 85.12 274 VAL A N 1
ATOM 2037 C CA . VAL A 1 274 ? 26.681 -6.292 -16.352 1.00 85.12 274 VAL A CA 1
ATOM 2038 C C . VAL A 1 274 ? 27.262 -7.191 -15.257 1.00 85.12 274 VAL A C 1
ATOM 2040 O O . VAL A 1 274 ? 26.627 -7.415 -14.229 1.00 85.12 274 VAL A O 1
ATOM 2043 N N . SER A 1 275 ? 28.476 -7.707 -15.442 1.00 78.94 275 SER A N 1
ATOM 2044 C CA . SER A 1 275 ? 29.176 -8.508 -14.425 1.00 78.94 275 SER A CA 1
ATOM 2045 C C . SER A 1 275 ? 29.982 -7.646 -13.446 1.00 78.94 275 SER A C 1
ATOM 2047 O O . SER A 1 275 ? 30.046 -7.967 -12.262 1.00 78.94 275 SER A O 1
ATOM 2049 N N . ASP A 1 276 ? 30.545 -6.533 -13.922 1.00 87.12 276 ASP A N 1
ATOM 2050 C CA . ASP A 1 276 ? 31.435 -5.657 -13.156 1.00 87.12 276 ASP A CA 1
ATOM 2051 C C . ASP A 1 276 ? 30.676 -4.747 -12.171 1.00 87.12 276 ASP A C 1
ATOM 2053 O O . ASP A 1 276 ? 29.805 -3.958 -12.549 1.00 87.12 276 ASP A O 1
ATOM 2057 N N . THR A 1 277 ? 31.039 -4.829 -10.891 1.00 82.06 277 THR A N 1
ATOM 2058 C CA . THR A 1 277 ? 30.466 -4.033 -9.798 1.00 82.06 277 THR A CA 1
ATOM 2059 C C . THR A 1 277 ? 30.681 -2.525 -9.974 1.00 82.06 277 THR A C 1
ATOM 2061 O O . THR A 1 277 ? 29.789 -1.744 -9.638 1.00 82.06 277 THR A O 1
ATOM 2064 N N . ALA A 1 278 ? 31.817 -2.091 -10.530 1.00 81.31 278 ALA A N 1
ATOM 2065 C CA . ALA A 1 278 ? 32.097 -0.674 -10.764 1.00 81.31 278 ALA A CA 1
ATOM 2066 C C . ALA A 1 278 ? 31.189 -0.100 -11.863 1.00 81.31 278 ALA A C 1
ATOM 2068 O O . ALA A 1 278 ? 30.643 0.995 -11.714 1.00 81.31 278 ALA A O 1
ATOM 2069 N N . LEU A 1 279 ? 30.947 -0.873 -12.927 1.00 78.44 279 LEU A N 1
ATOM 2070 C CA . LEU A 1 279 ? 30.026 -0.492 -14.001 1.00 78.44 279 LEU A CA 1
ATOM 2071 C C . LEU A 1 279 ? 28.566 -0.462 -13.530 1.00 78.44 279 LEU A C 1
ATOM 2073 O O . LEU A 1 279 ? 27.818 0.419 -13.949 1.00 78.44 279 LEU A O 1
ATOM 2077 N N . LYS A 1 280 ? 28.163 -1.357 -12.616 1.00 84.00 280 LYS A N 1
ATOM 2078 C CA . LYS A 1 280 ? 26.834 -1.310 -11.976 1.00 84.00 280 LYS A CA 1
ATOM 2079 C C . LYS A 1 280 ? 26.622 -0.023 -11.187 1.00 84.00 280 LYS A C 1
ATOM 2081 O O . LYS A 1 280 ? 25.586 0.619 -11.342 1.00 84.00 280 LYS A O 1
ATOM 2086 N N . ALA A 1 281 ? 27.600 0.358 -10.364 1.00 77.50 281 ALA A N 1
ATOM 2087 C CA . ALA A 1 281 ? 27.532 1.581 -9.569 1.00 77.50 281 ALA A CA 1
ATOM 2088 C C . ALA A 1 281 ? 27.482 2.832 -10.461 1.00 77.50 281 ALA A C 1
ATOM 2090 O O . ALA A 1 281 ? 26.665 3.723 -10.229 1.00 77.50 281 ALA A O 1
ATOM 2091 N N . LEU A 1 282 ? 28.300 2.863 -11.521 1.00 84.00 282 LEU A N 1
ATOM 2092 C CA . LEU A 1 282 ? 28.300 3.944 -12.503 1.00 84.00 282 LEU A CA 1
ATOM 2093 C C . LEU A 1 282 ? 26.950 4.048 -13.225 1.00 84.00 282 LEU A C 1
ATOM 2095 O O . LEU A 1 282 ? 26.387 5.133 -13.329 1.00 84.00 282 LEU A O 1
ATOM 2099 N N . TYR A 1 283 ? 26.401 2.920 -13.679 1.00 85.12 283 TYR A N 1
ATOM 2100 C CA . TYR A 1 283 ? 25.099 2.874 -14.337 1.00 85.12 283 TYR A CA 1
ATOM 2101 C C . TYR A 1 283 ? 23.974 3.379 -13.421 1.00 85.12 283 TYR A C 1
ATOM 2103 O O . TYR A 1 283 ? 23.188 4.234 -13.831 1.00 85.12 283 TYR A O 1
ATOM 2111 N N . LEU A 1 284 ? 23.930 2.918 -12.165 1.00 80.25 284 LEU A N 1
ATOM 2112 C CA . LEU A 1 284 ? 22.901 3.331 -11.208 1.00 80.25 284 LEU A CA 1
ATOM 2113 C C . LEU A 1 284 ? 22.947 4.849 -10.950 1.00 80.25 284 LEU A C 1
ATOM 2115 O O . LEU A 1 284 ? 21.901 5.497 -10.904 1.00 80.25 284 LEU A O 1
ATOM 2119 N N . LEU A 1 285 ? 24.151 5.429 -10.881 1.00 82.12 285 LEU A N 1
ATOM 2120 C CA . LEU A 1 285 ? 24.356 6.867 -10.695 1.00 82.12 285 LEU A CA 1
ATOM 2121 C C . LEU A 1 285 ? 23.763 7.707 -11.841 1.00 82.12 285 LEU A C 1
ATOM 2123 O O . LEU A 1 285 ? 23.233 8.787 -11.588 1.00 82.12 285 LEU A O 1
ATOM 2127 N N . PHE A 1 286 ? 23.813 7.214 -13.083 1.00 83.06 286 PHE A N 1
ATOM 2128 C CA . PHE A 1 286 ? 23.263 7.914 -14.253 1.00 83.06 286 PHE A CA 1
ATOM 2129 C C . PHE A 1 286 ? 21.795 7.575 -14.549 1.00 83.06 286 PHE A C 1
ATOM 2131 O O . PHE A 1 286 ? 21.074 8.425 -15.074 1.00 83.06 286 PHE A O 1
ATOM 2138 N N . SER A 1 287 ? 21.326 6.380 -14.182 1.00 80.94 287 SER A N 1
ATOM 2139 C CA . SER A 1 287 ? 19.936 5.941 -14.398 1.00 80.94 287 SER A CA 1
ATOM 2140 C C . SER A 1 287 ? 18.915 6.848 -13.697 1.00 80.94 287 SER A C 1
ATOM 2142 O O . SER A 1 287 ? 17.928 7.265 -14.302 1.00 80.94 287 SER A O 1
ATOM 2144 N N . THR A 1 288 ? 19.194 7.245 -12.451 1.00 76.31 288 THR A N 1
ATOM 2145 C CA . THR A 1 288 ? 18.275 8.042 -11.625 1.00 76.31 288 THR A CA 1
ATOM 2146 C C . THR A 1 288 ? 18.049 9.457 -12.195 1.00 76.31 288 THR A C 1
ATOM 2148 O O . THR A 1 288 ? 16.890 9.844 -12.368 1.00 76.31 288 THR A O 1
ATOM 2151 N N . PRO A 1 289 ? 19.092 10.232 -12.572 1.00 81.44 289 PRO A N 1
ATOM 2152 C CA . PRO A 1 289 ? 18.917 11.499 -13.285 1.00 81.44 289 PRO A CA 1
ATOM 2153 C C . PRO A 1 289 ? 18.137 11.356 -14.594 1.00 81.44 289 PRO A C 1
ATOM 2155 O O . PRO A 1 289 ? 17.262 12.173 -14.879 1.00 81.44 289 PRO A O 1
ATOM 2158 N N . VAL A 1 290 ? 18.421 10.314 -15.385 1.00 81.50 290 VAL A N 1
ATOM 2159 C CA . VAL A 1 290 ? 17.722 10.066 -16.655 1.00 81.50 290 VAL A CA 1
ATOM 2160 C C . VAL A 1 290 ? 16.238 9.802 -16.409 1.00 81.50 290 VAL A C 1
ATOM 2162 O O . VAL A 1 290 ? 15.399 10.393 -17.086 1.00 81.50 290 VAL A O 1
ATOM 2165 N N . ALA A 1 291 ? 15.898 8.997 -15.403 1.00 77.19 291 ALA A N 1
ATOM 2166 C CA . ALA A 1 291 ? 14.515 8.733 -15.023 1.00 77.19 291 ALA A CA 1
ATOM 2167 C C . ALA A 1 291 ? 13.773 10.011 -14.604 1.00 77.19 291 ALA A C 1
ATOM 2169 O O . ALA A 1 291 ? 12.638 10.236 -15.029 1.00 77.19 291 ALA A O 1
ATOM 2170 N N . ILE A 1 292 ? 14.429 10.894 -13.842 1.00 78.25 292 ILE A N 1
ATOM 2171 C CA . ILE A 1 292 ? 13.878 12.201 -13.450 1.00 78.25 292 ILE A CA 1
ATOM 2172 C C . ILE A 1 292 ? 13.637 13.087 -14.683 1.00 78.25 292 ILE A C 1
ATOM 2174 O O . ILE A 1 292 ? 12.581 13.711 -14.797 1.00 78.25 292 ILE A O 1
ATOM 2178 N N . VAL A 1 293 ? 14.576 13.122 -15.634 1.00 82.00 293 VAL A N 1
ATOM 2179 C CA . VAL A 1 293 ? 14.428 13.889 -16.883 1.00 82.00 293 VAL A CA 1
ATOM 2180 C C . VAL A 1 293 ? 13.281 13.340 -17.733 1.00 82.00 293 VAL A C 1
ATOM 2182 O O . VAL A 1 293 ? 12.443 14.113 -18.197 1.00 82.00 293 VAL A O 1
ATOM 2185 N N . VAL A 1 294 ? 13.195 12.018 -17.907 1.00 78.81 294 VAL A N 1
ATOM 2186 C CA . VAL A 1 294 ? 12.100 11.358 -18.637 1.00 78.81 294 VAL A CA 1
ATOM 2187 C C . VAL A 1 294 ? 10.755 11.682 -17.992 1.00 78.81 294 VAL A C 1
ATOM 2189 O O . VAL A 1 294 ? 9.821 12.085 -18.690 1.00 78.81 294 VAL A O 1
ATOM 2192 N N . LEU A 1 295 ? 10.668 11.587 -16.664 1.00 79.44 295 LEU A N 1
ATOM 2193 C CA . LEU A 1 295 ? 9.476 11.953 -15.907 1.00 79.44 295 LEU A CA 1
ATOM 2194 C C . LEU A 1 295 ? 9.077 13.412 -16.163 1.00 79.44 295 LEU A C 1
ATOM 2196 O O . LEU A 1 295 ? 7.911 13.687 -16.446 1.00 79.44 295 LEU A O 1
ATOM 2200 N N . PHE A 1 296 ? 10.036 14.338 -16.122 1.00 78.44 296 PHE A N 1
ATOM 2201 C CA . PHE A 1 296 ? 9.784 15.760 -16.349 1.00 78.44 296 PHE A CA 1
ATOM 2202 C C . PHE A 1 296 ? 9.307 16.050 -17.779 1.00 78.44 296 PHE A C 1
ATOM 2204 O O . PHE A 1 296 ? 8.362 16.815 -17.972 1.00 78.44 296 PHE A O 1
ATOM 2211 N N . VAL A 1 297 ? 9.900 15.406 -18.789 1.00 80.25 297 VAL A N 1
ATOM 2212 C CA . VAL A 1 297 ? 9.486 15.545 -20.196 1.00 80.25 297 VAL A CA 1
ATOM 2213 C C . VAL A 1 297 ? 8.063 15.030 -20.404 1.00 80.25 297 VAL A C 1
ATOM 2215 O O . VAL A 1 297 ? 7.248 15.707 -21.035 1.00 80.25 297 VAL A O 1
ATOM 2218 N N . VAL A 1 298 ? 7.736 13.855 -19.860 1.00 77.00 298 VAL A N 1
ATOM 2219 C CA . VAL A 1 298 ? 6.385 13.284 -19.967 1.00 77.00 298 VAL A CA 1
ATOM 2220 C C . VAL A 1 298 ? 5.370 14.152 -19.223 1.00 77.00 298 VAL A C 1
ATOM 2222 O O . VAL A 1 298 ? 4.299 14.436 -19.762 1.00 77.00 298 VAL A O 1
ATOM 2225 N N . TYR A 1 299 ? 5.722 14.639 -18.031 1.00 76.62 299 TYR A N 1
ATOM 2226 C CA . TYR A 1 299 ? 4.881 15.546 -17.256 1.00 76.62 299 TYR A CA 1
ATOM 2227 C C . TYR A 1 299 ? 4.582 16.847 -18.016 1.00 76.62 299 TYR A C 1
ATOM 2229 O O . TYR A 1 299 ? 3.426 17.265 -18.093 1.00 76.62 299 TYR A O 1
ATOM 2237 N N . ARG A 1 300 ? 5.589 17.456 -18.660 1.00 76.38 300 ARG A N 1
ATOM 2238 C CA . ARG A 1 300 ? 5.386 18.649 -19.499 1.00 76.38 300 ARG A CA 1
ATOM 2239 C C . ARG A 1 300 ? 4.454 18.382 -20.677 1.00 76.38 300 ARG A C 1
ATOM 2241 O O . ARG A 1 300 ? 3.511 19.143 -20.868 1.00 76.38 300 ARG A O 1
ATOM 2248 N N . ARG A 1 301 ? 4.641 17.274 -21.401 1.00 75.69 301 ARG A N 1
ATOM 2249 C CA . ARG A 1 301 ? 3.770 16.903 -22.534 1.00 75.69 301 ARG A CA 1
ATOM 2250 C C . ARG A 1 301 ? 2.315 16.674 -22.125 1.00 75.69 301 ARG A C 1
ATOM 2252 O O . ARG A 1 301 ? 1.410 16.964 -22.903 1.00 75.69 301 ARG A O 1
ATOM 2259 N N . LEU A 1 302 ? 2.084 16.139 -20.926 1.00 72.62 302 LEU A N 1
ATOM 2260 C CA . LEU A 1 302 ? 0.735 15.978 -20.377 1.00 72.62 302 LEU A CA 1
ATOM 2261 C C . LEU A 1 302 ? 0.098 17.332 -20.045 1.00 72.62 302 LEU A C 1
ATOM 2263 O O . LEU A 1 302 ? -1.080 17.533 -20.336 1.00 72.62 302 LEU A O 1
ATOM 2267 N N . LYS A 1 303 ? 0.879 18.267 -19.493 1.00 70.69 303 LYS A N 1
ATOM 2268 C CA . LYS A 1 303 ? 0.421 19.624 -19.173 1.00 70.69 303 LYS A CA 1
ATOM 2269 C C . LYS A 1 303 ? 0.120 20.452 -20.430 1.00 70.69 303 LYS A C 1
ATOM 2271 O O . LYS A 1 303 ? -0.894 21.137 -20.466 1.00 70.69 303 LYS A O 1
ATOM 2276 N N . GLU A 1 304 ? 0.951 20.350 -21.466 1.00 68.00 304 GLU A N 1
ATOM 2277 C CA . GLU A 1 304 ? 0.800 21.070 -22.744 1.00 68.00 304 GLU A CA 1
ATOM 2278 C C . GLU A 1 304 ? -0.449 20.663 -23.537 1.00 68.00 304 GLU A C 1
ATOM 2280 O O . GLU A 1 304 ? -0.996 21.479 -24.260 1.00 68.00 304 GLU A O 1
ATOM 2285 N N . ARG A 1 305 ? -0.935 19.423 -23.402 1.00 61.28 305 ARG A N 1
ATOM 2286 C CA . ARG A 1 305 ? -2.176 18.970 -24.065 1.00 61.28 305 ARG A CA 1
ATOM 2287 C C . ARG A 1 305 ? -3.461 19.391 -23.342 1.00 61.28 305 ARG A C 1
ATOM 2289 O O . ARG A 1 305 ? -4.547 19.112 -23.845 1.00 61.28 305 ARG A O 1
ATOM 2296 N N . ARG A 1 306 ? -3.341 19.970 -22.145 1.00 56.97 306 ARG A N 1
ATOM 2297 C CA . ARG A 1 306 ? -4.462 20.399 -21.294 1.00 56.97 306 ARG A CA 1
ATOM 2298 C C . ARG A 1 306 ? -4.665 21.918 -21.263 1.00 56.97 306 ARG A C 1
ATOM 2300 O O . ARG A 1 306 ? -5.706 22.336 -20.763 1.00 56.97 306 ARG A O 1
ATOM 2307 N N . GLY A 1 307 ? -3.687 22.699 -21.725 1.00 46.25 307 GLY A N 1
ATOM 2308 C CA . GLY A 1 307 ? -3.806 24.148 -21.935 1.00 46.25 307 GLY A CA 1
ATOM 2309 C C . GLY A 1 307 ? -4.230 24.451 -23.360 1.00 46.25 307 GLY A C 1
ATOM 2310 O O . GLY A 1 307 ? -4.961 25.446 -23.529 1.00 46.25 307 GLY A O 1
#

Foldseek 3Di:
DDDPVVVVVVCVVVVVVVVVVPPPPPPVVVVVLVVLVVVLVCVLVVLVVCCVVCCVPQDLVRSLVVLLVLLVVLVCVLVVQLVPPDDDPPDDDPRPDRDSNNLSSNLSSLSSVLVSLLSCCVVVVPVPVNSLVVLQVSLVVLCVVCVVNVRLSSNLSSLVSLLSSLVPVPPPDDDLLSNLVSLLVSLVVLVVVLVVDPDVSNNVSSVVSSLVSNLVSLVSLCQGPVSNVVSLVSLLVSLVVQLVCCLVPPDLVSNLVSLVSNLSSVLSVVLVVDPDPVVNVVCVVVSVVVSVVVNVVSNVVSVVVVD

Secondary structure (DSSP, 8-state):
---HHHHHHHTHHHHHHHHHHS-----HHHHHHHHHHHHHHHHHHHHHHHHHHHHHHHHHHHHHHHHHHHHHHHHHHHHHHHHTSPPPPTTS---PPPPHHHHHHHHHHHHHHHHHHHHHHHHH-TTGGGTTHHHHHHHHHHHHHHHHHT-HHHHHHHHHHHHHHHHHHT--SS-THHHHHHHHHHHHHHHHHHHH---GGGHHHHHHHHHHHHHHHHHHHHHSTTTHHHHHHHHHHHHHHHHHHHHHH--HHHHHHHHHHHHHHHHHHHHHH---HHHHHHHHHHHHHHHHHHHHHHHHHHHHTT-

pLDDT: mean 77.97, std 14.86, range [39.62, 93.5]

Radius of gyration: 24.82 Å; chains: 1; bounding box: 67×84×57 Å